Protein AF-G0SGK6-F1 (afdb_monomer)

pLDDT: mean 88.7, std 13.09, range [26.77, 98.25]

Nearest PDB structures (foldseek):
  7ovs-assembly1_A  TM=7.727E-01  e=7.927E-15  Mus musculus
  7nq4-assembly1_B-2  TM=7.807E-01  e=3.014E-14  Homo sapiens
  7ovo-assembly1_A  TM=8.024E-01  e=4.338E-14  Mus musculus
  7b2i-assembly1_A  TM=7.909E-01  e=5.530E-14  Mus musculus
  6fv5-assembly1_B  TM=7.534E-01  e=3.403E-14  Mus musculus

Secondary structure (DSSP, 8-state):
------EEEETTEEEEEEEE-TTTS--EEEEEEETTS--EEESEEEEEPBTTBPTT--HHHHHHH---SEEEEEGGGS----GGGTTPPPHHHHPPP-SS--SHHHHHHT--TTSEEEEESS-SSPPPPSSPPBTTEEEEEETTEEEEEEHHHHHHHHHHH--SEE--------SSSPPPHHHHHHHHHHHHHHHHHHHTT--TTSEEEEEEPSS-HHHHHHHHHHIIIIITTTT-EEEEEES-STTHHHHHHH-GGGTTS-EEE-S---SHHHHHHHHHTT--EEE-HHHHHHHHTT------SSPPP-----------

Mean predicted aligned error: 6.62 Å

Radius of gyration: 21.0 Å; Cα contacts (8 Å, |Δi|>4): 577; chains: 1; bounding box: 48×50×91 Å

Solvent-accessible surface area (backbone atoms only — not comparable to full-atom values): 18094 Å² total; per-residue (Å²): 132,85,77,77,70,64,69,53,74,35,103,45,39,38,44,40,56,78,43,63,43,92,78,86,60,35,32,46,36,30,40,42,38,41,84,80,35,49,72,28,63,26,63,39,59,29,48,53,34,61,74,51,35,48,80,101,48,52,63,67,53,44,72,74,74,51,92,56,47,23,38,37,34,30,49,28,60,54,61,52,58,48,85,94,42,66,82,56,77,39,64,56,82,70,36,69,58,45,95,73,17,78,31,21,55,31,40,64,42,56,44,60,52,48,43,39,39,33,39,30,59,54,51,72,80,44,81,65,59,95,57,76,68,55,97,60,29,44,61,32,67,26,95,76,42,79,44,79,45,37,56,68,59,52,45,53,46,46,53,70,32,52,40,52,30,37,37,62,72,64,62,70,78,63,55,100,65,83,68,53,72,74,54,42,41,52,25,33,56,46,23,39,54,48,45,53,60,40,67,77,58,54,43,89,70,29,34,31,22,49,66,40,68,78,53,62,45,90,64,34,44,70,50,53,47,44,47,55,68,64,32,38,78,71,44,59,50,54,28,36,30,28,46,37,74,85,38,46,67,57,44,41,70,78,42,52,85,56,57,83,44,52,32,36,35,62,37,79,59,90,43,73,67,52,46,53,51,44,35,57,68,37,42,29,35,34,45,54,45,54,64,57,52,35,49,78,70,74,47,80,92,80,81,68,81,74,72,76,80,78,77,78,69,76,76,79,78,83,74,134

InterPro domains:
  IPR002616 tRNA-guanine(15) transglycosylase-like [PF01702] (27-302)
  IPR036511 Queuine tRNA-ribosyltransferase-like [G3DSA:3.20.20.105] (10-319)
  IPR036511 Queuine tRNA-ribosyltransferase-like [SSF51713] (13-306)
  IPR050852 Queuine tRNA-ribosyltransferase [PTHR46064] (24-313)

Sequence (320 aa):
MTIDTQTVETASMRFDILKAALCDGTTRLGRLSFAGRATVETPTYIAVTSRGAIPHLTPDNVSKHMNVGGVYMALEDFIERPQAYSKRTPPLYQTPTTQKHTTRLHAFTATPSSITTILSPRRLPAVPSPLGNTSKAISVFTSTGFQPLTIVEYISAAQTLQPDIVIPPSDLTHNDITPNSKRALRMAERTDEWIVDWFASAPATSSTFAPILPIPYSVQWEYVARLAEDYLPTGQLSGLALYDMDVLPDLLSFQPTLGPLPRLVLSNPQTPHQLLRQISLGADVFALPFVNTLSDAGLALTFAFPRPQQQNSPRASSSP

Structure (mmCIF, N/CA/C/O backbone):
data_AF-G0SGK6-F1
#
_entry.id   AF-G0SGK6-F1
#
loop_
_atom_site.group_PDB
_atom_site.id
_atom_site.type_symbol
_atom_site.label_atom_id
_atom_site.label_alt_id
_atom_site.label_comp_id
_atom_site.label_asym_id
_atom_site.label_entity_id
_atom_site.label_seq_id
_atom_site.pdbx_PDB_ins_code
_atom_site.Cartn_x
_atom_site.Cartn_y
_atom_site.Cartn_z
_atom_site.occupancy
_atom_site.B_iso_or_equiv
_atom_site.auth_seq_id
_atom_site.auth_comp_id
_atom_site.auth_asym_id
_atom_site.auth_atom_id
_atom_site.pdbx_PDB_model_num
ATOM 1 N N . MET A 1 1 ? -10.697 27.204 21.525 1.00 31.41 1 MET A N 1
ATOM 2 C CA . MET A 1 1 ? -10.365 27.264 20.090 1.00 31.41 1 MET A CA 1
ATOM 3 C C . MET A 1 1 ? -10.734 25.924 19.497 1.00 31.41 1 MET A C 1
ATOM 5 O O . MET A 1 1 ? -10.111 24.926 19.826 1.00 31.41 1 MET A O 1
ATOM 9 N N . THR A 1 2 ? -11.849 25.892 18.778 1.00 26.77 2 THR A N 1
ATOM 10 C CA . THR A 1 2 ? -12.334 24.734 18.025 1.00 26.77 2 THR A CA 1
ATOM 11 C C . THR A 1 2 ? -11.302 24.396 16.958 1.00 26.77 2 THR A C 1
ATOM 13 O O . THR A 1 2 ? -10.998 25.235 16.120 1.00 26.77 2 THR A O 1
ATOM 16 N N . ILE A 1 3 ? -10.698 23.214 17.060 1.00 32.09 3 ILE A N 1
ATOM 17 C CA . ILE A 1 3 ? -9.775 22.701 16.049 1.00 32.09 3 ILE A CA 1
ATOM 18 C C . ILE A 1 3 ? -10.636 22.366 14.834 1.00 32.09 3 ILE A C 1
ATOM 20 O O . ILE A 1 3 ? -11.500 21.491 14.928 1.00 32.09 3 ILE A O 1
ATOM 24 N N . ASP A 1 4 ? -10.443 23.099 13.740 1.00 34.53 4 ASP A N 1
ATOM 25 C CA . ASP A 1 4 ? -11.099 22.820 12.467 1.00 34.53 4 ASP A CA 1
ATOM 26 C C . ASP A 1 4 ? -10.854 21.359 12.081 1.00 34.53 4 ASP A C 1
ATOM 28 O O . ASP A 1 4 ? -9.719 20.881 12.015 1.00 34.53 4 ASP A O 1
ATOM 32 N N . THR A 1 5 ? -11.946 20.627 11.875 1.00 44.47 5 THR A N 1
ATOM 33 C CA . THR A 1 5 ? -11.939 19.232 11.440 1.00 44.47 5 THR A CA 1
ATOM 34 C C . THR A 1 5 ? -11.435 19.192 9.997 1.00 44.47 5 THR A C 1
ATOM 36 O O . THR A 1 5 ? -12.202 19.384 9.056 1.00 44.47 5 THR A O 1
ATOM 39 N N . GLN A 1 6 ? -10.124 19.018 9.809 1.00 53.22 6 GLN A N 1
ATOM 40 C CA . GLN A 1 6 ? -9.520 18.950 8.478 1.00 53.22 6 GLN A CA 1
ATOM 41 C C . GLN A 1 6 ? -10.075 17.737 7.727 1.00 53.22 6 GLN A C 1
ATOM 43 O O . GLN A 1 6 ? -9.847 16.590 8.112 1.00 53.22 6 GLN A O 1
ATOM 48 N N . THR A 1 7 ? -10.840 18.020 6.675 1.00 52.31 7 THR A N 1
ATOM 49 C CA . THR A 1 7 ? -11.465 17.028 5.797 1.00 52.31 7 THR A CA 1
ATOM 50 C C . THR A 1 7 ? -10.639 16.958 4.519 1.00 52.31 7 THR A C 1
ATOM 52 O O . THR A 1 7 ? -10.443 17.985 3.871 1.00 52.31 7 THR A O 1
ATOM 55 N N . VAL A 1 8 ? -10.150 15.771 4.156 1.00 57.88 8 VAL A N 1
ATOM 56 C CA . VAL A 1 8 ? -9.557 15.538 2.831 1.00 57.88 8 VAL A CA 1
ATOM 57 C C . VAL A 1 8 ? -10.560 14.743 2.008 1.00 57.88 8 VAL A C 1
ATOM 59 O O . VAL A 1 8 ? -10.931 13.624 2.376 1.00 57.88 8 VAL A O 1
ATOM 62 N N . GLU A 1 9 ? -11.009 15.336 0.906 1.00 54.34 9 GLU A N 1
ATOM 63 C CA . GLU A 1 9 ? -11.993 14.748 0.005 1.00 54.34 9 GLU A CA 1
ATOM 64 C C . GLU A 1 9 ? -11.363 14.537 -1.373 1.00 54.34 9 GLU A C 1
ATOM 66 O O . GLU A 1 9 ? -10.881 15.470 -2.012 1.00 54.34 9 GLU A O 1
ATOM 71 N N . THR A 1 10 ? -11.361 13.284 -1.820 1.00 60.03 10 THR A N 1
ATOM 72 C CA . THR A 1 10 ? -11.108 12.914 -3.216 1.00 60.03 10 THR A CA 1
ATOM 73 C C . THR A 1 10 ? -12.385 12.288 -3.766 1.00 60.03 10 THR A C 1
ATOM 75 O O . THR A 1 10 ? -13.180 11.745 -2.999 1.00 60.03 10 THR A O 1
ATOM 78 N N . ALA A 1 11 ? -12.610 12.336 -5.082 1.00 58.62 11 ALA A N 1
ATOM 79 C CA . ALA A 1 11 ? -13.872 11.884 -5.684 1.00 58.62 11 ALA A CA 1
ATOM 80 C C . ALA A 1 11 ? -14.268 10.427 -5.329 1.00 58.62 11 ALA A C 1
ATOM 82 O O . ALA A 1 11 ? -15.445 10.079 -5.401 1.00 58.62 11 ALA A O 1
ATOM 83 N N . SER A 1 12 ? -13.306 9.583 -4.933 1.00 77.62 12 SER A N 1
ATOM 84 C CA . SER A 1 12 ? -13.497 8.170 -4.574 1.00 77.62 12 SER A CA 1
ATOM 85 C C . SER A 1 12 ? -13.423 7.865 -3.070 1.00 77.62 12 SER A C 1
ATOM 87 O O . SER A 1 12 ? -13.855 6.786 -2.655 1.00 77.62 12 SER A O 1
ATOM 89 N N . MET A 1 13 ? -12.886 8.773 -2.247 1.00 92.00 13 MET A N 1
ATOM 90 C CA . MET A 1 13 ? -12.579 8.507 -0.838 1.00 92.00 13 MET A CA 1
ATOM 91 C C . MET A 1 13 ? -12.604 9.771 0.014 1.00 92.00 13 MET A C 1
ATOM 93 O O . MET A 1 13 ? -12.066 10.816 -0.362 1.00 92.00 13 MET A O 1
ATOM 97 N N . ARG A 1 14 ? -13.137 9.613 1.225 1.00 92.94 14 ARG A N 1
ATOM 98 C CA . ARG A 1 14 ? -13.133 10.620 2.281 1.00 92.94 14 ARG A CA 1
ATOM 99 C C . ARG A 1 14 ? -12.422 10.099 3.526 1.00 92.94 14 ARG A C 1
ATOM 101 O O . ARG A 1 14 ? -12.673 8.969 3.957 1.00 92.94 14 ARG A O 1
ATOM 108 N N . PHE A 1 15 ? -11.572 10.940 4.112 1.00 94.88 15 PHE A N 1
ATOM 109 C CA . PHE A 1 15 ? -10.963 10.692 5.415 1.00 94.88 15 PHE A CA 1
ATOM 110 C C . PHE A 1 15 ? -11.265 11.834 6.381 1.00 94.88 15 PHE A C 1
ATOM 112 O O . PHE A 1 15 ? -10.912 12.985 6.123 1.00 94.88 15 PHE A O 1
ATOM 119 N N . ASP A 1 16 ? -11.910 11.495 7.496 1.00 93.44 16 ASP A N 1
ATOM 120 C CA . ASP A 1 16 ? -12.262 12.436 8.556 1.00 93.44 16 ASP A CA 1
ATOM 121 C C . ASP A 1 16 ? -11.444 12.132 9.812 1.00 93.44 16 ASP A C 1
ATOM 123 O O . ASP A 1 16 ? -11.436 11.001 10.301 1.00 93.44 16 ASP A O 1
ATOM 127 N N . ILE A 1 17 ? -10.795 13.146 10.381 1.00 91.88 17 ILE A N 1
ATOM 128 C CA . ILE A 1 17 ? -10.158 13.040 11.697 1.00 91.88 17 ILE A CA 1
ATOM 129 C C . ILE A 1 17 ? -11.210 13.383 12.749 1.00 91.88 17 ILE A C 1
ATOM 131 O O . ILE A 1 17 ? -11.577 14.542 12.913 1.00 91.88 17 ILE A O 1
ATOM 135 N N . LEU A 1 18 ? -11.692 12.382 13.482 1.00 89.31 18 LEU A N 1
ATOM 136 C CA . LEU A 1 18 ? -12.730 12.559 14.499 1.00 89.31 18 LEU A CA 1
ATOM 137 C C . LEU A 1 18 ? -12.171 13.188 15.777 1.00 89.31 18 LEU A C 1
ATOM 139 O O . LEU A 1 18 ? -12.814 14.026 16.408 1.00 89.31 18 LEU A O 1
ATOM 143 N N . LYS A 1 19 ? -10.975 12.757 16.186 1.00 84.06 19 LYS A N 1
ATOM 144 C CA . LYS A 1 19 ? -10.291 13.272 17.373 1.00 84.06 19 LYS A CA 1
ATOM 145 C C . LYS A 1 19 ? -8.786 13.063 17.247 1.00 84.06 19 LYS A C 1
ATOM 147 O O . LYS A 1 19 ? -8.340 11.956 16.970 1.00 84.06 19 LYS A O 1
ATOM 152 N N . ALA A 1 20 ? -8.007 14.097 17.538 1.00 75.50 20 ALA A N 1
ATOM 153 C CA . ALA A 1 20 ? -6.574 13.980 17.802 1.00 75.50 20 ALA A CA 1
ATOM 154 C C . ALA A 1 20 ? -6.339 14.085 19.321 1.00 75.50 20 ALA A C 1
ATOM 156 O O . ALA A 1 20 ? -7.009 14.879 19.990 1.00 75.50 20 ALA A O 1
ATOM 157 N N . ALA A 1 21 ? -5.470 13.251 19.904 1.00 60.59 21 ALA A N 1
ATOM 158 C CA . ALA A 1 21 ? -5.240 13.295 21.354 1.00 60.59 21 ALA A CA 1
ATOM 159 C C . ALA A 1 21 ? -4.445 14.541 21.789 1.00 60.59 21 ALA A C 1
ATOM 161 O O . ALA A 1 21 ? -3.594 15.039 21.058 1.00 60.59 21 ALA A O 1
ATOM 162 N N . LEU A 1 22 ? -4.723 15.017 23.013 1.00 47.38 22 LEU A N 1
ATOM 163 C CA . LEU A 1 22 ? -4.205 16.272 23.585 1.00 47.38 22 LEU A CA 1
ATOM 164 C C . LEU A 1 22 ? -2.738 16.234 24.052 1.00 47.38 22 LEU A C 1
ATOM 166 O O . LEU A 1 22 ? -2.158 17.297 24.249 1.00 47.38 22 LEU A O 1
ATOM 170 N N . CYS A 1 23 ? -2.147 15.057 24.258 1.00 41.47 23 CYS A N 1
ATOM 171 C CA . CYS A 1 23 ? -0.734 14.933 24.620 1.00 41.47 23 CYS A CA 1
ATOM 172 C C . CYS A 1 23 ? 0.032 14.498 23.368 1.00 41.47 23 CYS A C 1
ATOM 174 O O . CYS A 1 23 ? -0.194 13.405 22.857 1.00 41.47 23 CYS A O 1
ATOM 176 N N . ASP A 1 24 ? 0.858 15.405 22.853 1.00 51.09 24 ASP A N 1
ATOM 177 C CA . ASP A 1 24 ? 1.753 15.278 21.692 1.00 51.09 24 ASP A CA 1
ATOM 178 C C . ASP A 1 24 ? 1.109 15.288 20.291 1.00 51.09 24 ASP A C 1
ATOM 180 O O . ASP A 1 24 ? 1.825 15.382 19.299 1.00 51.09 24 ASP A O 1
ATOM 184 N N . GLY A 1 25 ? -0.226 15.284 20.168 1.00 53.81 25 GLY A N 1
ATOM 185 C CA . GLY A 1 25 ? -0.932 15.595 18.909 1.00 53.81 25 GLY A CA 1
ATOM 186 C C . GLY A 1 25 ? -0.773 14.579 17.766 1.00 53.81 25 GLY A C 1
ATOM 187 O O . GLY A 1 25 ? -1.258 14.821 16.661 1.00 53.81 25 GLY A O 1
ATOM 188 N N . THR A 1 26 ? -0.120 13.442 18.004 1.00 74.12 26 THR A N 1
ATOM 189 C CA . THR A 1 26 ? 0.219 12.454 16.968 1.00 74.12 26 THR A CA 1
ATOM 190 C C . THR A 1 26 ? -0.825 11.350 16.812 1.00 74.12 26 THR A C 1
ATOM 192 O O . THR A 1 26 ? -1.139 10.984 15.683 1.00 74.12 26 THR A O 1
ATOM 195 N N . THR A 1 27 ? -1.407 10.830 17.902 1.00 87.31 27 THR A N 1
ATOM 196 C CA . THR A 1 27 ? -2.465 9.799 17.819 1.00 87.31 27 THR A CA 1
ATOM 197 C C . THR A 1 27 ? -3.764 10.369 17.269 1.00 87.31 27 THR A C 1
ATOM 199 O O . THR A 1 27 ? -4.237 11.427 17.701 1.00 87.31 27 THR A O 1
ATOM 202 N N . ARG A 1 28 ? -4.370 9.641 16.330 1.00 91.25 28 ARG A N 1
ATOM 203 C CA . ARG A 1 28 ? -5.553 10.095 15.605 1.00 91.25 28 ARG A CA 1
ATOM 204 C C . ARG A 1 28 ? -6.603 9.000 15.562 1.00 91.25 28 ARG A C 1
ATOM 206 O O . ARG A 1 28 ? -6.328 7.875 15.163 1.00 91.25 28 ARG A O 1
ATOM 213 N N . LEU A 1 29 ? -7.799 9.364 16.006 1.00 93.62 29 LEU A N 1
ATOM 214 C CA . LEU A 1 29 ? -9.024 8.632 15.742 1.00 93.62 29 LEU A CA 1
ATOM 215 C C . LEU A 1 29 ? -9.624 9.225 14.473 1.00 93.62 29 LEU A C 1
ATOM 217 O O . LEU A 1 29 ? -9.894 10.431 14.425 1.00 93.62 29 LEU A O 1
ATOM 221 N N . GLY A 1 30 ? -9.825 8.394 13.465 1.00 94.12 30 GLY A N 1
ATOM 222 C CA . GLY A 1 30 ? -10.337 8.829 12.179 1.00 94.12 30 GLY A CA 1
ATOM 223 C C . GLY A 1 30 ? -11.340 7.857 11.589 1.00 94.12 30 GLY A C 1
ATOM 224 O O . GLY A 1 30 ? -11.696 6.843 12.186 1.00 94.12 30 GLY A O 1
ATOM 225 N N . ARG A 1 31 ? -11.813 8.204 10.400 1.00 95.38 31 ARG A N 1
ATOM 226 C CA . ARG A 1 31 ? -12.803 7.442 9.656 1.00 95.38 31 ARG A CA 1
ATOM 227 C C . ARG A 1 31 ? -12.494 7.514 8.173 1.00 95.38 31 ARG A C 1
ATOM 229 O O . ARG A 1 31 ? -12.448 8.597 7.600 1.00 95.38 31 ARG A O 1
ATOM 236 N N . LEU A 1 32 ? -12.337 6.352 7.558 1.00 94.94 32 LEU A N 1
ATOM 237 C CA . LEU A 1 32 ? -12.096 6.168 6.137 1.00 94.94 32 LEU A CA 1
ATOM 238 C C . LEU A 1 32 ? -13.374 5.654 5.465 1.00 94.94 32 LEU A C 1
ATOM 240 O O . LEU A 1 32 ? -13.933 4.637 5.878 1.00 94.94 32 LEU A O 1
ATOM 244 N N . SER A 1 33 ? -13.852 6.358 4.442 1.00 94.38 33 SER A N 1
ATOM 245 C CA . SER A 1 33 ? -15.082 6.006 3.722 1.00 94.38 33 SER A CA 1
ATOM 246 C C . SER A 1 33 ? -14.859 6.004 2.213 1.00 94.38 33 SER A C 1
ATOM 248 O O . SER A 1 33 ? -14.276 6.940 1.670 1.00 94.38 33 SER A O 1
ATOM 250 N N . PHE A 1 34 ? -15.387 4.978 1.545 1.00 91.62 34 PHE A N 1
ATOM 251 C CA . PHE A 1 34 ? -15.408 4.847 0.087 1.00 91.62 34 PHE A CA 1
ATOM 252 C C . PHE A 1 34 ? -16.845 4.684 -0.400 1.00 91.62 34 PHE A C 1
ATOM 254 O O . PHE A 1 34 ? -17.695 4.123 0.301 1.00 91.62 34 PHE A O 1
ATOM 261 N N . ALA A 1 35 ? -17.115 5.129 -1.624 1.00 86.56 35 ALA A N 1
ATOM 262 C CA . ALA A 1 35 ? -18.422 4.942 -2.239 1.00 86.56 35 ALA A CA 1
ATOM 263 C C . ALA A 1 35 ? -18.757 3.443 -2.369 1.00 86.56 35 ALA A C 1
ATOM 265 O O . ALA A 1 35 ? -18.039 2.677 -3.007 1.00 86.56 35 ALA A O 1
ATOM 266 N N . GLY A 1 36 ? -19.867 3.013 -1.762 1.00 85.19 36 GLY A N 1
ATOM 267 C CA . GLY A 1 36 ? -20.333 1.625 -1.838 1.00 85.19 36 GLY A CA 1
ATOM 268 C C . GLY A 1 36 ? -19.554 0.615 -0.984 1.00 85.19 36 GLY A C 1
ATOM 269 O O . GLY A 1 36 ? -19.776 -0.586 -1.147 1.00 85.19 36 GLY A O 1
ATOM 270 N N . ARG A 1 37 ? -18.676 1.069 -0.076 1.00 90.69 37 ARG A N 1
ATOM 271 C CA . ARG A 1 37 ? -17.987 0.222 0.918 1.00 90.69 37 ARG A CA 1
ATOM 272 C C . ARG A 1 37 ? -18.486 0.496 2.332 1.00 90.69 37 ARG A C 1
ATOM 274 O O . ARG A 1 37 ? -19.130 1.510 2.594 1.00 90.69 37 ARG A O 1
ATOM 281 N N . ALA A 1 38 ? -18.175 -0.416 3.250 1.00 91.31 38 ALA A N 1
ATOM 282 C CA . ALA A 1 38 ? -18.346 -0.164 4.671 1.00 91.31 38 ALA A CA 1
ATOM 283 C C . ALA A 1 38 ? -17.324 0.879 5.138 1.00 91.31 38 ALA A C 1
ATOM 285 O O . ALA A 1 38 ? -16.154 0.843 4.761 1.00 91.31 38 ALA A O 1
ATOM 286 N N . THR A 1 39 ? -17.779 1.800 5.977 1.00 93.88 39 THR A N 1
ATOM 287 C CA . THR A 1 39 ? -16.910 2.763 6.648 1.00 93.88 39 THR A CA 1
ATOM 288 C C . THR A 1 39 ? -15.935 2.049 7.584 1.00 93.88 39 THR A C 1
ATOM 290 O O . THR A 1 39 ? -1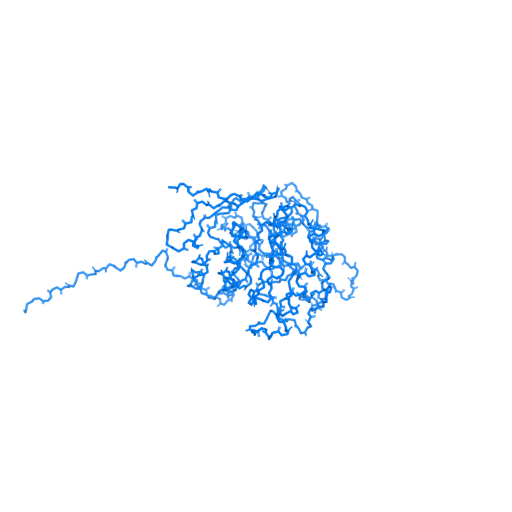6.322 1.144 8.323 1.00 93.88 39 THR A O 1
ATOM 293 N N . VAL A 1 40 ? -14.677 2.490 7.579 1.00 94.12 40 VAL A N 1
ATOM 294 C CA . VAL A 1 40 ? -13.594 1.932 8.391 1.00 94.12 40 VAL A CA 1
ATOM 295 C C . VAL A 1 40 ? -13.130 2.977 9.406 1.00 94.12 40 VAL A C 1
ATOM 297 O O . VAL A 1 40 ? -12.584 4.011 9.035 1.00 94.12 40 VAL A O 1
ATOM 300 N N . GLU A 1 41 ? -13.333 2.719 10.695 1.00 95.19 41 GLU A N 1
ATOM 301 C CA . GLU A 1 41 ? -12.772 3.545 11.776 1.00 95.19 41 GLU A CA 1
ATOM 302 C C . GLU A 1 41 ? -11.256 3.305 11.884 1.00 95.19 41 GLU A C 1
ATOM 304 O O . GLU A 1 41 ? -10.821 2.168 11.731 1.00 95.19 41 GLU A O 1
ATOM 309 N N . THR A 1 42 ? -10.451 4.337 12.149 1.00 94.94 42 THR A N 1
ATOM 310 C CA . THR A 1 42 ? -8.988 4.251 12.323 1.00 94.94 42 THR A CA 1
ATOM 311 C C . THR A 1 42 ? -8.595 4.652 13.751 1.00 94.94 42 THR A C 1
ATOM 313 O O . THR A 1 42 ? -9.207 5.573 14.296 1.00 94.94 42 THR A O 1
ATOM 316 N N . PRO A 1 43 ? -7.597 4.009 14.392 1.00 94.44 43 PRO A N 1
ATOM 317 C CA . PRO A 1 43 ? -6.674 3.021 13.837 1.00 94.44 43 PRO A CA 1
ATOM 318 C C . PRO A 1 43 ? -7.292 1.632 13.599 1.00 94.44 43 PRO A C 1
ATOM 320 O O . PRO A 1 43 ? -8.067 1.150 14.422 1.00 94.44 43 PRO A O 1
ATOM 323 N N . THR A 1 44 ? -6.925 0.965 12.497 1.00 94.31 44 THR A N 1
ATOM 324 C CA . THR A 1 44 ? -7.476 -0.357 12.124 1.00 94.31 44 THR A CA 1
ATOM 325 C C . THR A 1 44 ? -6.479 -1.280 11.436 1.00 94.31 44 THR A C 1
ATOM 327 O O . THR A 1 44 ? -5.416 -0.858 10.990 1.00 94.31 44 THR A O 1
ATOM 330 N N . TYR A 1 45 ? -6.850 -2.550 11.316 1.00 92.62 45 TYR A N 1
ATOM 331 C CA . TYR A 1 45 ? -6.100 -3.580 10.611 1.00 92.62 45 TYR A CA 1
ATOM 332 C C . TYR A 1 45 ? -6.786 -3.956 9.292 1.00 92.62 45 TYR A C 1
ATOM 334 O O . TYR A 1 45 ? -8.009 -4.099 9.221 1.00 92.62 45 TYR A O 1
ATOM 342 N N . ILE A 1 46 ? -5.970 -4.170 8.261 1.00 93.69 46 ILE A N 1
ATOM 343 C CA . ILE A 1 46 ? -6.375 -4.764 6.986 1.00 93.69 46 ILE A CA 1
ATOM 344 C C . ILE A 1 46 ? -5.756 -6.151 6.833 1.00 93.69 46 ILE A C 1
ATOM 346 O O . ILE A 1 46 ? -4.575 -6.368 7.123 1.00 93.69 46 ILE A O 1
ATOM 350 N N . ALA A 1 47 ? -6.549 -7.098 6.340 1.00 94.00 47 ALA A N 1
ATOM 351 C CA . ALA A 1 47 ? -6.091 -8.467 6.187 1.00 94.00 47 ALA A CA 1
ATOM 352 C C . ALA A 1 47 ? -5.197 -8.623 4.961 1.00 94.00 47 ALA A C 1
ATOM 354 O O . ALA A 1 47 ? -5.581 -8.289 3.841 1.00 94.00 47 ALA A O 1
ATOM 355 N N . VAL A 1 48 ? -4.002 -9.170 5.168 1.00 94.69 48 VAL A N 1
ATOM 356 C CA . VAL A 1 48 ? -3.097 -9.519 4.076 1.00 94.69 48 VAL A CA 1
ATOM 357 C C . VAL A 1 48 ? -3.546 -10.840 3.472 1.00 94.69 48 VAL A C 1
ATOM 359 O O . VAL A 1 48 ? -3.654 -11.847 4.175 1.00 94.69 48 VAL A O 1
ATOM 362 N N . THR A 1 49 ? -3.822 -10.821 2.172 1.00 94.25 49 THR A N 1
ATOM 363 C CA . THR A 1 49 ? -4.289 -11.993 1.430 1.00 94.25 49 THR A CA 1
ATOM 364 C C . THR A 1 49 ? -3.144 -12.711 0.724 1.00 94.25 49 THR A C 1
ATOM 366 O O . THR A 1 49 ? -2.082 -12.141 0.476 1.00 94.25 49 THR A O 1
ATOM 369 N N . SER A 1 50 ? -3.386 -13.972 0.376 1.00 90.25 50 SER A N 1
ATOM 370 C CA . SER A 1 50 ? -2.577 -14.754 -0.555 1.00 90.25 50 SER A CA 1
ATOM 371 C C . SER A 1 50 ? -3.464 -15.110 -1.739 1.00 90.25 50 SER A C 1
ATOM 373 O O . SER A 1 50 ? -4.473 -15.801 -1.572 1.00 90.25 50 SER A O 1
ATOM 375 N N . ARG A 1 51 ? -3.144 -14.587 -2.930 1.00 90.25 51 ARG A N 1
ATOM 376 C CA . ARG A 1 51 ? -3.970 -14.753 -4.146 1.00 90.25 51 ARG A CA 1
ATOM 377 C C . ARG A 1 51 ? -5.429 -14.331 -3.954 1.00 90.25 51 ARG A C 1
ATOM 379 O O . ARG A 1 51 ? -6.345 -14.936 -4.507 1.00 90.25 51 ARG A O 1
ATOM 386 N N . GLY A 1 52 ? -5.640 -13.283 -3.158 1.00 90.19 52 GLY A N 1
ATOM 387 C CA . GLY A 1 52 ? -6.953 -12.686 -2.921 1.00 90.19 52 GLY A CA 1
ATOM 388 C C . GLY A 1 52 ? -7.800 -13.359 -1.843 1.00 90.19 52 GLY A C 1
ATOM 389 O O . GLY A 1 52 ? -8.868 -12.845 -1.532 1.00 90.19 52 GLY A O 1
ATOM 390 N N . ALA A 1 53 ? -7.330 -14.453 -1.235 1.00 92.44 53 ALA A N 1
ATOM 391 C CA . ALA A 1 53 ? -7.975 -15.066 -0.077 1.00 92.44 53 ALA A CA 1
ATOM 392 C C . ALA A 1 53 ? -7.231 -14.709 1.217 1.00 92.44 53 ALA A C 1
ATOM 394 O O . ALA A 1 53 ? -5.997 -14.730 1.258 1.00 92.44 53 ALA A O 1
ATOM 395 N N . ILE A 1 54 ? -7.968 -14.407 2.290 1.00 93.06 54 ILE A N 1
ATOM 396 C CA . ILE A 1 54 ? -7.369 -14.332 3.628 1.00 93.06 54 ILE A CA 1
ATOM 397 C C . ILE A 1 54 ? -6.951 -15.762 4.015 1.00 93.06 54 ILE A C 1
ATOM 399 O O . ILE A 1 54 ? -7.783 -16.667 3.894 1.00 93.06 54 ILE A O 1
ATOM 403 N N . PRO A 1 55 ? -5.695 -16.004 4.437 1.00 92.38 55 PRO A N 1
ATOM 404 C CA . PRO A 1 55 ? -5.225 -17.351 4.745 1.00 92.38 55 PRO A CA 1
ATOM 405 C C . PRO A 1 55 ? -6.162 -18.099 5.696 1.00 92.38 55 PRO A C 1
ATOM 407 O O . PRO A 1 55 ? -6.626 -17.545 6.689 1.00 92.38 55 PRO A O 1
ATOM 410 N N . HIS A 1 56 ? -6.444 -19.363 5.365 1.00 91.12 56 HIS A N 1
ATOM 411 C CA . HIS A 1 56 ? -7.288 -20.288 6.141 1.00 91.12 56 HIS A CA 1
ATOM 412 C C . HIS A 1 56 ? -8.764 -19.897 6.293 1.00 91.12 56 HIS A C 1
ATOM 414 O O . HIS A 1 56 ? -9.502 -20.585 6.998 1.00 91.12 56 HIS A O 1
ATOM 420 N N . LEU A 1 57 ? -9.228 -18.837 5.623 1.00 91.88 57 LEU A N 1
ATOM 421 C CA . LEU A 1 57 ? -10.606 -18.365 5.718 1.00 91.88 57 LEU A CA 1
ATOM 422 C C . LEU A 1 57 ? -11.315 -18.417 4.367 1.00 91.88 57 LEU A C 1
ATOM 424 O O . LEU A 1 57 ? -10.861 -17.869 3.365 1.00 91.88 57 LEU A O 1
ATOM 428 N N . THR A 1 58 ? -12.485 -19.046 4.357 1.00 91.00 58 THR A N 1
ATOM 429 C CA . THR A 1 58 ? -13.394 -19.025 3.214 1.00 91.00 58 THR A CA 1
ATOM 430 C C . THR A 1 58 ? -14.146 -17.686 3.147 1.00 91.00 58 THR A C 1
ATOM 432 O O . THR A 1 58 ? -14.403 -17.072 4.189 1.00 91.00 58 THR A O 1
ATOM 435 N N . PRO A 1 59 ? -14.547 -17.210 1.952 1.00 87.12 59 PRO A N 1
ATOM 436 C CA . PRO A 1 59 ? -15.252 -15.931 1.813 1.00 87.12 59 PRO A CA 1
ATOM 437 C C . PRO A 1 59 ? -16.539 -15.824 2.644 1.00 87.12 59 PRO A C 1
ATOM 439 O O . PRO A 1 59 ? -16.882 -14.744 3.126 1.00 87.12 59 PRO A O 1
ATOM 442 N N . ASP A 1 60 ? -17.251 -16.935 2.852 1.00 89.19 60 ASP A N 1
ATOM 443 C CA . ASP A 1 60 ? -18.449 -16.962 3.689 1.00 89.19 60 ASP A CA 1
ATOM 444 C C . ASP A 1 60 ? -18.115 -16.773 5.177 1.00 89.19 60 ASP A C 1
ATOM 446 O O . ASP A 1 60 ? -18.797 -15.993 5.843 1.00 89.19 60 ASP A O 1
ATOM 450 N N . ASN A 1 61 ? -17.031 -17.377 5.676 1.00 91.12 61 ASN A N 1
ATOM 451 C CA . ASN A 1 61 ? -16.538 -17.138 7.034 1.00 91.12 61 ASN A CA 1
ATOM 452 C C . ASN A 1 61 ? -16.091 -15.689 7.225 1.00 91.12 61 ASN A C 1
ATOM 454 O O . ASN A 1 61 ? -16.426 -15.078 8.239 1.00 91.12 61 ASN A O 1
ATOM 458 N N . VAL A 1 62 ? -15.402 -15.115 6.234 1.00 89.31 62 VAL A N 1
ATOM 459 C CA . VAL A 1 62 ? -15.038 -13.692 6.253 1.00 89.31 62 VAL A CA 1
ATOM 460 C C . VAL A 1 62 ? -16.297 -12.829 6.357 1.00 89.31 62 VAL A C 1
ATOM 462 O O . VAL A 1 62 ? -16.368 -11.962 7.219 1.00 89.31 62 VAL A O 1
ATOM 465 N N . SER A 1 63 ? -17.324 -13.109 5.550 1.00 85.94 63 SER A N 1
ATOM 466 C CA . SER A 1 63 ? -18.559 -12.315 5.547 1.00 85.94 63 SER A CA 1
ATOM 467 C C . SER A 1 63 ? -19.391 -12.416 6.832 1.00 85.94 63 SER A C 1
ATOM 469 O O . SER A 1 63 ? -20.073 -11.459 7.187 1.00 85.94 63 SER A O 1
ATOM 471 N N . LYS A 1 64 ? -19.371 -13.569 7.514 1.00 87.25 64 LYS A N 1
ATOM 472 C CA . LYS A 1 64 ? -20.227 -13.841 8.680 1.00 87.25 64 LYS A CA 1
ATOM 473 C C . LYS A 1 64 ? -19.554 -13.544 10.013 1.00 87.25 64 LYS A C 1
ATOM 475 O O . LYS A 1 64 ? -20.240 -13.191 10.969 1.00 87.25 64 LYS A O 1
ATOM 480 N N . HIS A 1 65 ? -18.244 -13.766 10.101 1.00 86.56 65 HIS A N 1
ATOM 481 C CA . HIS A 1 65 ? -17.543 -13.860 11.382 1.00 86.56 65 HIS A CA 1
ATOM 482 C C . HIS A 1 65 ? -16.389 -12.875 11.527 1.00 86.56 65 HIS A C 1
ATOM 484 O O . HIS A 1 65 ? -15.910 -12.683 12.642 1.00 86.56 65 HIS A O 1
ATOM 490 N N . MET A 1 66 ? -15.942 -12.249 10.438 1.00 83.31 66 MET A N 1
ATOM 491 C CA . MET A 1 66 ? -14.805 -11.341 10.482 1.00 83.31 66 MET A CA 1
ATOM 492 C C . MET A 1 66 ? -15.257 -9.895 10.327 1.00 83.31 66 MET A C 1
ATOM 494 O O . MET A 1 66 ? -16.023 -9.553 9.431 1.00 83.31 66 MET A O 1
ATOM 498 N N . ASN A 1 67 ? -14.733 -9.030 11.190 1.00 83.38 67 ASN A N 1
ATOM 499 C CA . ASN A 1 67 ? -14.903 -7.586 11.090 1.00 83.38 67 ASN A CA 1
ATOM 500 C C . ASN A 1 67 ? -13.608 -6.961 10.552 1.00 83.38 67 ASN A C 1
ATOM 502 O O . ASN A 1 67 ? -12.850 -6.351 11.304 1.00 83.38 67 ASN A O 1
ATOM 506 N N . VAL A 1 68 ? -13.307 -7.192 9.269 1.00 87.06 68 VAL A N 1
ATOM 507 C CA . VAL A 1 68 ? -12.129 -6.607 8.606 1.00 87.06 68 VAL A CA 1
ATOM 508 C C . VAL A 1 68 ? -12.574 -5.447 7.721 1.00 87.06 68 VAL A C 1
ATOM 510 O O . VAL A 1 68 ? -13.427 -5.623 6.854 1.00 87.06 68 VAL A O 1
ATOM 513 N N . GLY A 1 69 ? -11.973 -4.269 7.912 1.00 87.75 69 GLY A N 1
ATOM 514 C CA . GLY A 1 69 ? -12.299 -3.072 7.125 1.00 87.75 69 GLY A CA 1
ATOM 515 C C . GLY A 1 69 ? -11.755 -3.093 5.692 1.00 87.75 69 GLY A C 1
ATOM 516 O O . GLY A 1 69 ? -12.255 -2.381 4.819 1.00 87.75 69 GLY A O 1
ATOM 517 N N . GLY A 1 70 ? -10.750 -3.928 5.422 1.00 94.25 70 GLY A N 1
ATOM 518 C CA . GLY A 1 70 ? -10.146 -4.033 4.102 1.00 94.25 70 GLY A CA 1
ATOM 519 C C . GLY A 1 70 ? -9.220 -5.231 3.933 1.00 94.25 70 GLY A C 1
ATOM 520 O O . GLY A 1 70 ? -8.813 -5.873 4.903 1.00 94.25 70 GLY A O 1
ATOM 521 N N . VAL A 1 71 ? -8.873 -5.514 2.683 1.00 95.56 71 VAL A N 1
ATOM 522 C CA . VAL A 1 71 ? -7.958 -6.587 2.287 1.00 95.56 71 VAL A CA 1
ATOM 523 C C . VAL A 1 71 ? -6.838 -6.042 1.410 1.00 95.56 71 VAL A C 1
ATOM 525 O O . VAL A 1 71 ? -7.076 -5.285 0.470 1.00 95.56 71 VAL A O 1
ATOM 528 N N . TYR A 1 72 ? -5.612 -6.452 1.714 1.00 97.31 72 TYR A N 1
ATOM 529 C CA . TYR A 1 72 ? -4.422 -6.161 0.927 1.00 97.31 72 TYR A CA 1
ATOM 530 C C . TYR A 1 72 ? -4.159 -7.300 -0.054 1.00 97.31 72 TYR A C 1
ATOM 532 O O . TYR A 1 72 ? -4.063 -8.467 0.343 1.00 97.31 72 TYR A O 1
ATOM 540 N N . MET A 1 73 ? -4.014 -6.954 -1.328 1.00 97.06 73 MET A N 1
ATOM 541 C CA . MET A 1 73 ? -3.743 -7.872 -2.425 1.00 97.06 73 MET A CA 1
ATOM 542 C C . MET A 1 73 ? -2.513 -7.406 -3.197 1.00 97.06 73 MET A C 1
ATOM 544 O O . MET A 1 73 ? -2.367 -6.224 -3.504 1.00 97.06 73 MET A O 1
ATOM 548 N N . ALA A 1 74 ? -1.654 -8.352 -3.557 1.00 96.38 74 ALA A N 1
ATOM 549 C CA . ALA A 1 74 ? -0.491 -8.089 -4.385 1.00 96.38 74 ALA A CA 1
ATOM 550 C C . ALA A 1 74 ? -0.754 -8.529 -5.823 1.00 96.38 74 ALA A C 1
ATOM 552 O O . ALA A 1 74 ? -1.170 -9.664 -6.053 1.00 96.38 74 ALA A O 1
ATOM 553 N N . LEU A 1 75 ? -0.470 -7.670 -6.803 1.00 97.25 75 LEU A N 1
ATOM 554 C CA . LEU A 1 75 ? -0.673 -8.008 -8.210 1.00 97.25 75 LEU A CA 1
ATOM 555 C C . LEU A 1 75 ? 0.153 -9.233 -8.627 1.00 97.25 75 LEU A C 1
ATOM 557 O O . LEU A 1 75 ? -0.328 -10.040 -9.420 1.00 97.25 75 LEU A O 1
ATOM 561 N N . GLU A 1 76 ? 1.358 -9.403 -8.068 1.00 95.88 76 GLU A N 1
ATOM 562 C CA . GLU A 1 76 ? 2.244 -10.541 -8.357 1.00 95.88 76 GLU A CA 1
ATOM 563 C C . GLU A 1 76 ? 1.603 -11.922 -8.136 1.00 95.88 76 GLU A C 1
ATOM 565 O O . GLU A 1 76 ? 2.025 -12.901 -8.750 1.00 95.88 76 GLU A O 1
ATOM 570 N N . ASP A 1 77 ? 0.544 -12.005 -7.331 1.00 95.06 77 ASP A N 1
ATOM 571 C CA . ASP A 1 77 ? -0.197 -13.245 -7.100 1.00 95.06 77 ASP A CA 1
ATOM 572 C C . ASP A 1 77 ? -1.091 -13.689 -8.259 1.00 95.06 77 ASP A C 1
ATOM 574 O O . ASP A 1 77 ? -1.582 -14.819 -8.238 1.00 95.06 77 ASP A O 1
ATOM 578 N N . PHE A 1 78 ? -1.319 -12.813 -9.238 1.00 95.06 78 PHE A N 1
ATOM 579 C CA . PHE A 1 78 ? -2.333 -13.006 -10.272 1.00 95.06 78 PHE A CA 1
ATOM 580 C C . PHE A 1 78 ? -1.809 -12.880 -11.699 1.00 95.06 78 PHE A C 1
ATOM 582 O O . PHE A 1 78 ? -2.606 -12.933 -12.629 1.00 95.06 78 PHE A O 1
ATOM 589 N N . ILE A 1 79 ? -0.516 -12.609 -11.889 1.00 93.75 79 ILE A N 1
ATOM 590 C CA . ILE A 1 79 ? 0.063 -12.268 -13.200 1.00 93.75 79 ILE A CA 1
ATOM 591 C C . ILE A 1 79 ? 1.108 -13.277 -13.669 1.00 93.75 79 ILE A C 1
ATOM 593 O O . ILE A 1 79 ? 2.022 -12.929 -14.421 1.00 93.75 79 ILE A O 1
ATOM 597 N N . GLU A 1 80 ? 1.012 -14.524 -13.215 1.00 88.75 80 GLU A N 1
ATOM 598 C CA . GLU A 1 80 ? 1.909 -15.590 -13.641 1.00 88.75 80 GLU A CA 1
ATOM 599 C C . GLU A 1 80 ? 1.928 -15.744 -15.171 1.00 88.75 80 GLU A C 1
ATOM 601 O O . GLU A 1 80 ? 0.895 -15.703 -15.845 1.00 88.75 80 GLU A O 1
ATOM 606 N N . ARG A 1 81 ? 3.128 -15.937 -15.728 1.00 85.00 81 ARG A N 1
ATOM 607 C CA . ARG A 1 81 ? 3.350 -16.146 -17.167 1.00 85.00 81 ARG A CA 1
ATOM 608 C C . ARG A 1 81 ? 4.006 -17.511 -17.371 1.00 85.00 81 ARG A C 1
ATOM 610 O O . ARG A 1 81 ? 5.233 -17.601 -17.429 1.00 85.00 81 ARG A O 1
ATOM 617 N N . PRO A 1 82 ? 3.220 -18.600 -17.463 1.00 80.31 82 PRO A N 1
ATOM 618 C CA . PRO A 1 82 ? 3.770 -19.931 -17.689 1.00 80.31 82 PRO A CA 1
ATOM 619 C C . PRO A 1 82 ? 4.573 -19.974 -18.989 1.00 80.31 82 PRO A C 1
ATOM 621 O O . PRO A 1 82 ? 4.109 -19.473 -20.011 1.00 80.31 82 PRO A O 1
ATOM 624 N N . GLN A 1 83 ? 5.735 -20.636 -18.987 1.00 77.81 83 GLN A N 1
ATOM 625 C CA . GLN A 1 83 ? 6.576 -20.772 -20.188 1.00 77.81 83 GLN A CA 1
ATOM 626 C C . GLN A 1 83 ? 5.813 -21.392 -21.369 1.00 77.81 83 GLN A C 1
ATOM 628 O O . GLN A 1 83 ? 5.974 -20.958 -22.505 1.00 77.81 83 GLN A O 1
ATOM 633 N N . ALA A 1 84 ? 4.926 -22.353 -21.087 1.00 79.12 84 ALA A N 1
ATOM 634 C CA . ALA A 1 84 ? 4.076 -22.991 -22.090 1.00 79.12 84 ALA A CA 1
ATOM 635 C C . ALA A 1 84 ? 3.049 -22.032 -22.729 1.00 79.12 84 ALA A C 1
ATOM 637 O O . ALA A 1 84 ? 2.613 -22.267 -23.851 1.00 79.12 84 ALA A O 1
ATOM 638 N N . TYR A 1 85 ? 2.668 -20.950 -22.037 1.00 77.88 85 TYR A N 1
ATOM 639 C CA . TYR A 1 85 ? 1.627 -20.013 -22.468 1.00 77.88 85 TYR A CA 1
ATOM 640 C C . TYR A 1 85 ? 1.996 -18.566 -22.119 1.00 77.88 85 TYR A C 1
ATOM 642 O O . TYR A 1 85 ? 1.247 -17.861 -21.444 1.00 77.88 85 TYR A O 1
ATOM 650 N N . SER A 1 86 ? 3.147 -18.101 -22.609 1.00 75.31 86 SER A N 1
ATOM 651 C CA . SER A 1 86 ? 3.686 -16.765 -22.301 1.00 75.31 86 SER A CA 1
ATOM 652 C C . SER A 1 86 ? 2.793 -15.599 -22.749 1.00 75.31 86 SER A C 1
ATOM 654 O O . SER A 1 86 ? 2.910 -14.498 -22.220 1.00 75.31 86 SER A O 1
ATOM 656 N N . LYS A 1 87 ? 1.883 -15.840 -23.703 1.00 81.50 87 LYS A N 1
ATOM 657 C CA . LYS A 1 87 ? 0.900 -14.863 -24.205 1.00 81.50 87 LYS A CA 1
ATOM 658 C C . LYS A 1 87 ? -0.467 -14.951 -23.520 1.00 81.50 87 LYS A C 1
ATOM 660 O O . LYS A 1 87 ? -1.387 -14.240 -23.917 1.00 81.50 87 LYS A O 1
ATOM 665 N 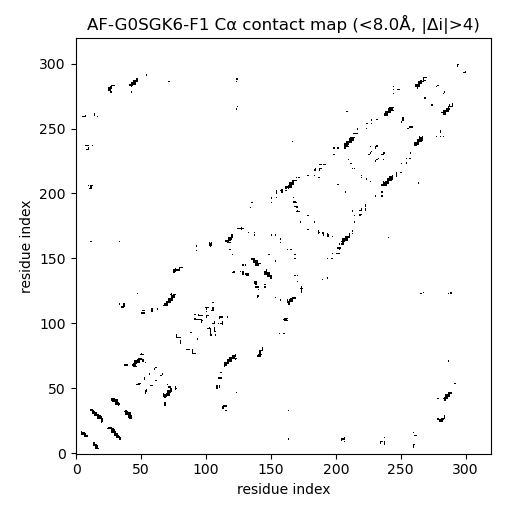N . ARG A 1 88 ? -0.643 -15.846 -22.544 1.00 85.19 88 ARG A N 1
ATOM 666 C CA . ARG A 1 88 ? -1.919 -15.987 -21.840 1.00 85.19 88 ARG A CA 1
ATOM 667 C C . ARG A 1 88 ? -2.200 -14.715 -21.048 1.00 85.19 88 ARG A C 1
ATOM 669 O O . ARG A 1 88 ? -1.397 -14.310 -20.216 1.00 85.19 88 ARG A O 1
ATOM 676 N N . THR A 1 89 ? -3.371 -14.129 -21.266 1.00 89.50 89 THR A N 1
ATOM 677 C CA . THR A 1 89 ? -3.892 -13.081 -20.390 1.00 89.50 89 THR A CA 1
ATOM 678 C C . THR A 1 89 ? -4.293 -13.706 -19.054 1.00 89.50 89 THR A C 1
ATOM 680 O O . THR A 1 89 ? -5.052 -14.683 -19.054 1.00 89.50 89 THR A O 1
ATOM 683 N N . PRO A 1 90 ? -3.814 -13.177 -17.917 1.00 91.75 90 PRO A N 1
ATOM 684 C CA . PRO A 1 90 ? -4.221 -13.698 -16.626 1.00 91.75 90 PRO A CA 1
ATOM 685 C C . PRO A 1 90 ? -5.745 -13.642 -16.406 1.00 91.75 90 PRO A C 1
ATOM 687 O O . PRO A 1 90 ? -6.368 -12.634 -16.759 1.00 91.75 90 PRO A O 1
ATOM 690 N N . PRO A 1 91 ? -6.361 -14.687 -15.812 1.00 92.00 91 PRO A N 1
ATOM 691 C CA . PRO A 1 91 ? -7.817 -14.767 -15.638 1.00 92.00 91 PRO A CA 1
ATOM 692 C C . PRO A 1 91 ? -8.428 -13.584 -14.881 1.00 92.00 91 PRO A C 1
ATOM 694 O O . PRO A 1 91 ? -9.557 -13.181 -15.168 1.00 92.00 91 PRO A O 1
ATOM 697 N N . LEU A 1 92 ? -7.667 -12.992 -13.958 1.00 94.69 92 LEU A N 1
ATOM 698 C CA . LEU A 1 92 ? -8.078 -11.825 -13.185 1.00 94.69 92 LEU A CA 1
ATOM 699 C C . LEU A 1 92 ? -8.575 -10.678 -14.090 1.00 94.69 92 LEU A C 1
ATOM 701 O O . LEU A 1 92 ? -9.607 -10.072 -13.808 1.00 94.69 92 LEU A O 1
ATOM 705 N N . TYR A 1 93 ? -7.903 -10.415 -15.216 1.00 94.56 93 TYR A N 1
ATOM 706 C CA . TYR A 1 93 ? -8.283 -9.327 -16.129 1.00 94.56 93 TYR A CA 1
ATOM 707 C C . TYR A 1 93 ? -9.530 -9.632 -16.967 1.00 94.56 93 TYR A C 1
ATOM 709 O O . TYR A 1 93 ? -10.197 -8.716 -17.448 1.00 94.56 93 TYR A O 1
ATOM 717 N N . GLN A 1 94 ? -9.856 -10.912 -17.144 1.00 93.50 94 GLN A N 1
ATOM 718 C CA . GLN A 1 94 ? -10.977 -11.371 -17.970 1.00 93.50 94 GLN A CA 1
ATOM 719 C C . GLN A 1 94 ? -12.229 -11.695 -17.153 1.00 93.50 94 GLN A C 1
ATOM 721 O O . GLN A 1 94 ? -13.266 -12.035 -17.718 1.00 93.50 94 GLN A O 1
ATOM 726 N N . THR A 1 95 ? -12.146 -11.602 -15.827 1.00 94.19 95 THR A N 1
ATOM 727 C CA . THR A 1 95 ? -13.249 -11.982 -14.946 1.00 94.19 95 THR A CA 1
ATOM 728 C C . THR A 1 95 ? -14.438 -11.037 -15.139 1.00 94.19 95 THR A C 1
ATOM 730 O O . THR A 1 95 ? -14.253 -9.817 -15.077 1.00 94.19 95 THR A O 1
ATOM 733 N N . PRO A 1 96 ? -15.656 -11.558 -15.376 1.00 93.25 96 PRO A N 1
ATOM 734 C CA . PRO A 1 96 ? -16.837 -10.722 -15.532 1.00 93.25 96 PRO A CA 1
ATOM 735 C C . PRO A 1 96 ? -17.226 -10.079 -14.199 1.00 93.25 96 PRO A C 1
ATOM 737 O O . PRO A 1 96 ? -17.169 -10.709 -13.142 1.00 93.25 96 PRO A O 1
ATOM 740 N N . THR A 1 97 ? -17.658 -8.823 -14.252 1.00 91.00 97 THR A N 1
ATOM 741 C CA . THR A 1 97 ? -18.266 -8.146 -13.104 1.00 91.00 97 THR A CA 1
ATOM 742 C C . THR A 1 97 ? -19.727 -8.565 -12.960 1.00 91.00 97 THR A C 1
ATOM 744 O O . THR A 1 97 ? -20.371 -9.023 -13.906 1.00 91.00 97 THR A O 1
ATOM 747 N N . THR A 1 98 ? -20.267 -8.439 -11.752 1.00 88.00 98 THR A N 1
ATOM 748 C CA . THR A 1 98 ? -21.671 -8.747 -11.445 1.00 88.00 98 THR A CA 1
ATOM 749 C C . THR A 1 98 ? -22.285 -7.605 -10.641 1.00 88.00 98 THR A C 1
ATOM 751 O O . THR A 1 98 ? -21.569 -6.755 -10.120 1.00 88.00 98 THR A O 1
ATOM 754 N N . GLN A 1 99 ? -23.610 -7.592 -10.473 1.00 83.31 99 GLN A N 1
ATOM 755 C CA . GLN A 1 99 ? -24.262 -6.606 -9.596 1.00 83.31 99 GLN A CA 1
ATOM 756 C C . GLN A 1 99 ? -23.746 -6.681 -8.149 1.00 83.31 99 GLN A C 1
ATOM 758 O O . GLN A 1 99 ? -23.636 -5.660 -7.479 1.00 83.31 99 GLN A O 1
ATOM 763 N N . LYS A 1 100 ? -23.392 -7.886 -7.677 1.00 82.50 100 LYS A N 1
ATOM 764 C CA . LYS A 1 100 ? -22.831 -8.103 -6.337 1.00 82.50 100 LYS A CA 1
ATOM 765 C C . LYS A 1 100 ? -21.351 -7.718 -6.251 1.00 82.50 100 LYS A C 1
ATOM 767 O O . LYS A 1 100 ? -20.911 -7.256 -5.207 1.00 82.50 100 LYS A O 1
ATOM 772 N N . HIS A 1 101 ? -20.592 -7.905 -7.329 1.00 85.12 101 HIS A N 1
ATOM 773 C CA . HIS A 1 101 ? -19.163 -7.605 -7.401 1.00 85.12 101 HIS A CA 1
ATOM 774 C C . HIS A 1 101 ? -18.892 -6.665 -8.574 1.00 85.12 101 HIS A C 1
ATOM 776 O O . HIS A 1 101 ? -18.681 -7.102 -9.709 1.00 85.12 101 HIS A O 1
ATOM 782 N N . THR A 1 102 ? -18.922 -5.366 -8.282 1.00 83.62 102 THR A N 1
ATOM 783 C CA . THR A 1 102 ? -18.847 -4.303 -9.290 1.00 83.62 102 THR A CA 1
ATOM 784 C C . THR A 1 102 ? -17.468 -4.171 -9.933 1.00 83.62 102 THR A C 1
ATOM 786 O O . THR A 1 102 ? -17.380 -3.690 -11.058 1.00 83.62 102 THR A O 1
ATOM 789 N N . THR A 1 103 ? -16.406 -4.639 -9.269 1.00 90.31 103 THR A N 1
ATOM 790 C CA . THR A 1 103 ? -15.039 -4.650 -9.811 1.00 90.31 103 THR A CA 1
ATOM 791 C C . THR A 1 103 ? -14.563 -6.075 -10.084 1.00 90.31 103 THR A C 1
ATOM 793 O O . THR A 1 103 ? -15.004 -7.039 -9.447 1.00 90.31 103 THR A O 1
ATOM 796 N N .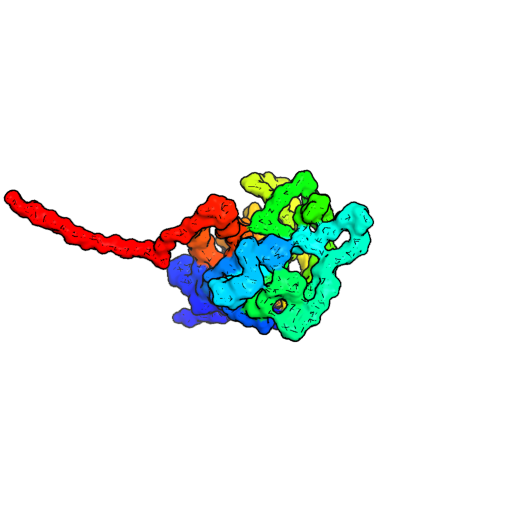 ARG A 1 104 ? -13.631 -6.216 -11.036 1.00 94.19 104 ARG A N 1
ATOM 797 C CA . ARG A 1 104 ? -13.050 -7.519 -11.402 1.00 94.19 104 ARG A CA 1
ATOM 798 C C . ARG A 1 104 ? -12.311 -8.155 -10.235 1.00 94.19 104 ARG A C 1
ATOM 800 O O . ARG A 1 104 ? -12.398 -9.363 -10.051 1.00 94.19 104 ARG A O 1
ATOM 807 N N . LEU A 1 105 ? -11.628 -7.337 -9.434 1.00 93.06 105 LEU A N 1
ATOM 808 C CA . LEU A 1 105 ? -10.884 -7.809 -8.274 1.00 93.06 105 LEU A CA 1
ATOM 809 C C . LEU A 1 105 ? -11.821 -8.441 -7.238 1.00 93.06 105 LEU A C 1
ATOM 811 O O . LEU A 1 105 ? -11.572 -9.560 -6.792 1.00 93.06 105 LEU A O 1
ATOM 815 N N . HIS A 1 106 ? -12.946 -7.787 -6.934 1.00 93.69 106 HIS A N 1
ATOM 816 C CA . HIS A 1 106 ? -13.988 -8.350 -6.073 1.00 93.69 106 HIS A CA 1
ATOM 817 C C . HIS A 1 106 ? -14.583 -9.640 -6.643 1.00 93.69 106 HIS A C 1
ATOM 819 O O . HIS A 1 106 ? -14.762 -10.607 -5.905 1.00 93.69 106 HIS A O 1
ATOM 825 N N . ALA A 1 107 ? -14.884 -9.661 -7.944 1.00 94.31 107 ALA A N 1
ATOM 826 C CA . ALA A 1 107 ? -15.504 -10.813 -8.591 1.00 94.31 107 ALA A CA 1
ATOM 827 C C . ALA A 1 107 ? -14.569 -12.031 -8.609 1.00 94.31 107 ALA A C 1
ATOM 829 O O . ALA A 1 107 ? -14.991 -13.133 -8.268 1.00 94.31 107 ALA A O 1
ATOM 830 N N . PHE A 1 108 ? -13.295 -11.830 -8.953 1.00 95.00 108 PHE A N 1
ATOM 831 C CA . PHE A 1 108 ? -12.311 -12.907 -9.069 1.00 95.00 108 PHE A CA 1
ATOM 832 C C . PHE A 1 108 ? -11.966 -13.534 -7.720 1.00 95.00 108 PHE A C 1
ATOM 834 O O . PHE A 1 108 ? -11.842 -14.749 -7.607 1.00 95.00 108 PHE A O 1
ATOM 841 N N . THR A 1 109 ? -11.832 -12.703 -6.688 1.00 93.69 109 THR A N 1
ATOM 842 C CA . THR A 1 109 ? -11.439 -13.144 -5.339 1.00 93.69 109 THR A CA 1
ATOM 843 C C . THR A 1 109 ? -12.628 -13.537 -4.465 1.00 93.69 109 THR A C 1
ATOM 845 O O . THR A 1 109 ? -12.443 -13.954 -3.325 1.00 93.69 109 THR A O 1
ATOM 848 N N . ALA A 1 110 ? -13.855 -13.380 -4.977 1.00 92.31 110 ALA A N 1
ATOM 849 C CA . ALA A 1 110 ? -15.094 -13.497 -4.212 1.00 92.31 110 ALA A CA 1
ATOM 850 C C . ALA A 1 110 ? -15.117 -12.620 -2.939 1.00 92.31 110 ALA A C 1
ATOM 852 O O . ALA A 1 110 ? -15.839 -12.916 -1.985 1.00 92.31 110 ALA A O 1
ATOM 853 N N . THR A 1 111 ? -14.352 -11.521 -2.923 1.00 91.38 111 THR A N 1
ATOM 854 C CA . THR A 1 111 ? -14.300 -10.591 -1.789 1.00 91.38 111 THR A CA 1
ATOM 855 C C . THR A 1 111 ? -15.638 -9.854 -1.663 1.00 91.38 111 THR A C 1
ATOM 857 O O . THR A 1 111 ? -16.083 -9.250 -2.650 1.00 91.38 111 THR A O 1
ATOM 860 N N . PRO A 1 112 ? -16.288 -9.854 -0.481 1.00 90.56 112 PRO A N 1
ATOM 861 C CA . PRO A 1 112 ? -17.520 -9.104 -0.243 1.00 90.56 112 PRO A CA 1
ATOM 862 C C . PRO A 1 112 ? -17.408 -7.637 -0.675 1.00 90.56 112 PRO A C 1
ATOM 864 O O . PRO A 1 112 ? -16.407 -6.982 -0.401 1.00 90.56 112 PRO A O 1
ATOM 867 N N . SER A 1 113 ? -18.445 -7.104 -1.324 1.00 89.56 113 SER A N 1
ATOM 868 C CA . SER A 1 113 ? -18.456 -5.728 -1.847 1.00 89.56 113 SER A CA 1
ATOM 869 C C . SER A 1 113 ? -18.390 -4.644 -0.775 1.00 89.56 113 SER A C 1
ATOM 871 O O . SER A 1 113 ? -18.117 -3.497 -1.106 1.00 89.56 113 SER A O 1
ATOM 873 N N . SER A 1 114 ? -18.651 -4.985 0.487 1.00 89.88 114 SER A N 1
ATOM 874 C CA . SER A 1 114 ? -18.529 -4.080 1.628 1.00 89.88 114 SER A CA 1
ATOM 875 C C . SER A 1 114 ? -17.081 -3.867 2.075 1.00 89.88 114 SER A C 1
ATOM 877 O O . SER A 1 114 ? -16.813 -2.886 2.759 1.00 89.88 114 SER A O 1
ATOM 879 N N . ILE A 1 115 ? -16.161 -4.771 1.728 1.00 92.88 115 ILE A N 1
ATOM 880 C CA . ILE A 1 115 ? -14.766 -4.734 2.180 1.00 92.88 115 ILE A CA 1
ATOM 881 C C . ILE A 1 115 ? -13.943 -3.876 1.221 1.00 92.88 115 ILE A C 1
ATOM 883 O O . ILE A 1 115 ? -14.030 -4.047 0.011 1.00 92.88 115 ILE A O 1
ATOM 887 N N . THR A 1 116 ? -13.106 -2.992 1.758 1.00 94.94 116 THR A N 1
ATOM 888 C CA . THR A 1 116 ? -12.196 -2.169 0.950 1.00 94.94 116 THR A CA 1
ATOM 889 C C . THR A 1 116 ? -11.070 -3.020 0.356 1.00 94.94 116 THR A C 1
ATOM 891 O O . THR A 1 116 ? -10.437 -3.804 1.063 1.00 94.94 116 THR A O 1
ATOM 894 N N . THR A 1 117 ? -10.768 -2.850 -0.926 1.00 96.00 117 THR A N 1
ATOM 895 C CA . THR A 1 117 ? -9.660 -3.529 -1.613 1.00 96.00 117 THR A CA 1
ATOM 896 C C . THR A 1 117 ? -8.453 -2.614 -1.778 1.00 96.00 117 THR A C 1
ATOM 898 O O . THR A 1 117 ? -8.567 -1.490 -2.264 1.00 96.00 117 THR A O 1
ATOM 901 N N . ILE A 1 118 ? -7.278 -3.108 -1.390 1.00 97.56 118 ILE A N 1
ATOM 902 C CA . ILE A 1 118 ? -5.998 -2.414 -1.536 1.00 97.56 118 ILE A CA 1
ATOM 903 C C . ILE A 1 118 ? -5.120 -3.241 -2.466 1.00 97.56 118 ILE A C 1
ATOM 905 O O . ILE A 1 118 ? -4.846 -4.405 -2.176 1.00 97.56 118 ILE A O 1
ATOM 909 N N . LEU A 1 119 ? -4.674 -2.641 -3.568 1.00 97.88 119 LEU A N 1
ATOM 910 C CA . LEU A 1 119 ? -3.767 -3.274 -4.520 1.00 97.88 119 LEU A CA 1
ATOM 911 C C . LEU A 1 119 ? -2.369 -2.671 -4.414 1.00 97.88 119 LEU A C 1
ATOM 913 O O . LEU A 1 119 ? -2.189 -1.455 -4.486 1.00 97.88 119 LEU A O 1
ATOM 917 N N . SER A 1 120 ? -1.377 -3.539 -4.303 1.00 97.06 120 SER A N 1
ATOM 918 C CA . SER A 1 120 ? 0.038 -3.206 -4.424 1.00 97.06 120 SER A CA 1
ATOM 919 C C . SER A 1 120 ? 0.675 -4.053 -5.531 1.00 97.06 120 SER A C 1
ATOM 921 O O . SER A 1 120 ? 0.104 -5.065 -5.953 1.00 97.06 120 SER A O 1
ATOM 923 N N . PRO A 1 121 ? 1.887 -3.720 -5.999 1.00 96.44 121 PRO A N 1
ATOM 924 C CA . PRO A 1 121 ? 2.579 -4.598 -6.932 1.00 96.44 121 PRO A CA 1
ATOM 925 C C . PRO A 1 121 ? 3.069 -5.910 -6.298 1.00 96.44 121 PRO A C 1
ATOM 927 O O . PRO A 1 121 ? 3.109 -6.936 -6.979 1.00 96.44 121 PRO A O 1
ATOM 930 N N . ARG A 1 122 ? 3.465 -5.885 -5.018 1.00 95.50 122 ARG A N 1
ATOM 931 C CA . ARG A 1 122 ? 4.204 -6.963 -4.338 1.00 95.50 122 ARG A CA 1
ATOM 932 C C . ARG A 1 122 ? 3.549 -7.392 -3.031 1.00 95.50 122 ARG A C 1
ATOM 934 O O . ARG A 1 122 ? 2.862 -6.601 -2.396 1.00 95.50 122 ARG A O 1
ATOM 941 N N . ARG A 1 123 ? 3.781 -8.641 -2.616 1.00 93.69 123 ARG A N 1
ATOM 942 C CA . ARG A 1 123 ? 3.297 -9.179 -1.335 1.00 93.69 123 ARG A CA 1
ATOM 943 C C . ARG A 1 123 ? 3.820 -8.386 -0.145 1.00 93.69 123 ARG A C 1
ATOM 945 O O . ARG A 1 123 ? 4.835 -7.698 -0.231 1.00 93.69 123 ARG A O 1
ATOM 952 N N . LEU A 1 124 ? 3.156 -8.576 0.991 1.00 92.44 124 LEU A N 1
ATOM 953 C CA . LEU A 1 124 ? 3.609 -8.067 2.272 1.00 92.44 124 LEU A CA 1
ATOM 954 C C . LEU A 1 124 ? 3.724 -9.208 3.305 1.00 92.44 124 LEU A C 1
ATOM 956 O O . LEU A 1 124 ? 2.702 -9.784 3.664 1.00 92.44 124 LEU A O 1
ATOM 960 N N . PRO A 1 125 ? 4.929 -9.534 3.810 1.00 91.12 125 PRO A N 1
ATOM 961 C CA . PRO A 1 125 ? 6.228 -9.106 3.294 1.00 91.12 125 PRO A CA 1
ATOM 962 C C . PRO A 1 125 ? 6.480 -9.675 1.890 1.00 91.12 125 PRO A C 1
ATOM 964 O O . PRO A 1 125 ? 5.982 -10.743 1.528 1.00 91.12 125 PRO A O 1
ATOM 967 N N . ALA A 1 126 ? 7.267 -8.962 1.090 1.00 91.69 126 ALA A N 1
ATOM 968 C CA . ALA A 1 126 ? 7.619 -9.426 -0.243 1.00 91.69 126 ALA A CA 1
ATOM 969 C C . ALA A 1 126 ? 8.791 -10.410 -0.180 1.00 91.69 126 ALA A C 1
ATOM 971 O O . ALA A 1 126 ? 9.710 -10.242 0.618 1.00 91.69 126 ALA A O 1
ATOM 972 N N . VAL A 1 127 ? 8.805 -11.404 -1.070 1.00 91.69 127 VAL A N 1
ATOM 973 C CA . VAL A 1 127 ? 9.954 -12.314 -1.191 1.00 91.69 127 VAL A CA 1
ATOM 974 C C . VAL A 1 127 ? 11.155 -11.534 -1.753 1.00 91.69 127 VAL A C 1
ATOM 976 O O . VAL A 1 127 ? 10.997 -10.917 -2.819 1.00 91.69 127 VAL A O 1
ATOM 979 N N . PRO A 1 128 ? 12.332 -11.553 -1.094 1.00 90.56 128 PRO A N 1
ATOM 980 C CA . PRO A 1 128 ? 13.541 -10.904 -1.591 1.00 90.56 128 PRO A CA 1
ATOM 981 C C . PRO A 1 128 ? 13.895 -11.388 -2.995 1.00 90.56 128 PRO A C 1
ATOM 983 O O . PRO A 1 128 ? 13.981 -12.590 -3.246 1.00 90.56 128 PRO A O 1
ATOM 986 N N . SER A 1 129 ? 14.092 -10.451 -3.919 1.00 88.56 129 SER A N 1
ATOM 987 C CA . SER A 1 129 ? 14.435 -10.781 -5.300 1.00 88.56 129 SER A CA 1
ATOM 988 C C . SER A 1 129 ? 15.954 -10.823 -5.486 1.00 88.56 129 SER A C 1
ATOM 990 O O . SER A 1 129 ? 16.625 -9.855 -5.124 1.00 88.56 129 SER A O 1
ATOM 992 N N . PRO A 1 130 ? 16.515 -11.877 -6.113 1.00 86.25 130 PRO A N 1
ATOM 993 C CA . PRO A 1 130 ? 17.924 -11.892 -6.506 1.00 86.25 130 PRO A CA 1
ATOM 994 C C . PRO A 1 130 ? 18.206 -10.896 -7.643 1.00 86.25 130 PRO A C 1
ATOM 996 O O . PRO A 1 130 ? 19.338 -10.454 -7.824 1.00 86.25 130 PRO A O 1
ATOM 999 N N . LEU A 1 131 ? 17.172 -10.535 -8.410 1.00 85.19 131 LEU A N 1
ATOM 1000 C CA . LEU A 1 131 ? 17.222 -9.533 -9.468 1.00 85.19 131 LEU A CA 1
ATOM 1001 C C . LEU A 1 131 ? 16.848 -8.161 -8.901 1.00 85.19 131 LEU A C 1
ATOM 1003 O O . LEU A 1 131 ? 15.815 -8.018 -8.244 1.00 85.19 131 LEU A O 1
ATOM 1007 N N . GLY A 1 132 ? 17.669 -7.150 -9.172 1.00 85.25 132 GLY A N 1
ATOM 1008 C CA . GLY A 1 132 ? 17.377 -5.773 -8.781 1.00 85.25 132 GLY A CA 1
ATOM 1009 C C . GLY A 1 132 ? 16.315 -5.123 -9.671 1.00 85.25 132 GLY A C 1
ATOM 1010 O O . GLY A 1 132 ? 16.140 -5.495 -10.831 1.00 85.25 132 GLY A O 1
ATOM 1011 N N . ASN A 1 133 ? 15.647 -4.098 -9.141 1.00 93.62 133 ASN A N 1
ATOM 1012 C CA . ASN A 1 133 ? 14.733 -3.275 -9.929 1.00 93.62 133 ASN A CA 1
ATOM 1013 C C . ASN A 1 133 ? 15.501 -2.468 -10.993 1.00 93.62 133 ASN A C 1
ATOM 1015 O O . ASN A 1 133 ? 16.648 -2.045 -10.783 1.00 93.62 133 ASN A O 1
ATOM 1019 N N . THR A 1 134 ? 14.851 -2.237 -12.128 1.00 93.62 134 THR A N 1
ATOM 1020 C CA . THR A 1 134 ? 15.358 -1.445 -13.266 1.00 93.62 134 THR A CA 1
ATOM 1021 C C . THR A 1 134 ? 14.627 -0.110 -13.334 1.00 93.62 134 THR A C 1
ATOM 1023 O O . THR A 1 134 ? 13.625 0.039 -12.661 1.00 93.62 134 THR A O 1
ATOM 1026 N N . SER A 1 135 ? 15.047 0.850 -14.161 1.00 93.50 135 SER A N 1
ATOM 1027 C CA . SER A 1 135 ? 14.334 2.138 -14.274 1.00 93.50 135 SER A CA 1
ATOM 1028 C C . SER A 1 135 ? 12.896 2.033 -14.795 1.00 93.50 135 SER A C 1
ATOM 1030 O O . SER A 1 135 ? 12.147 2.983 -14.647 1.00 93.50 135 SER A O 1
ATOM 1032 N N . LYS A 1 136 ? 12.478 0.905 -15.387 1.00 95.19 136 LYS A N 1
ATOM 1033 C CA . LYS A 1 136 ? 11.134 0.749 -15.983 1.00 95.19 136 LYS A CA 1
ATOM 1034 C C . LYS A 1 136 ? 10.329 -0.422 -15.430 1.00 95.19 136 LYS A C 1
ATOM 1036 O O . LYS A 1 136 ? 9.215 -0.670 -15.894 1.00 95.19 136 LYS A O 1
ATOM 1041 N N . ALA A 1 137 ? 10.899 -1.186 -14.506 1.00 95.69 137 ALA A N 1
ATOM 1042 C CA . ALA A 1 137 ? 10.277 -2.402 -14.009 1.00 95.69 137 ALA A CA 1
ATOM 1043 C C . ALA A 1 137 ? 10.786 -2.784 -12.625 1.00 95.69 137 ALA A C 1
ATOM 1045 O O . ALA A 1 137 ? 11.983 -2.674 -12.328 1.00 95.69 137 ALA A O 1
ATOM 1046 N N . ILE A 1 138 ? 9.871 -3.340 -11.843 1.00 95.56 138 ILE A N 1
ATOM 1047 C CA . ILE A 1 138 ? 10.139 -3.979 -10.561 1.00 95.56 138 ILE A CA 1
ATOM 1048 C C . ILE A 1 138 ? 10.208 -5.497 -10.732 1.00 95.56 138 ILE A C 1
ATOM 1050 O O . ILE A 1 138 ? 9.515 -6.072 -11.572 1.00 95.56 138 ILE A O 1
ATOM 1054 N N . SER A 1 139 ? 11.047 -6.157 -9.937 1.00 94.88 139 SER A N 1
ATOM 1055 C CA . SER A 1 139 ? 11.097 -7.620 -9.903 1.00 94.88 139 SER A CA 1
ATOM 1056 C C . SER A 1 139 ? 10.030 -8.154 -8.951 1.00 94.88 139 SER A C 1
ATOM 1058 O O . SER A 1 139 ? 10.056 -7.861 -7.753 1.00 94.88 139 SER A O 1
ATOM 1060 N N . VAL A 1 140 ? 9.096 -8.939 -9.484 1.00 94.75 140 VAL A N 1
ATOM 1061 C CA . VAL A 1 140 ? 7.985 -9.535 -8.734 1.00 94.75 140 VAL A CA 1
ATOM 1062 C C . VAL A 1 140 ? 8.114 -11.052 -8.671 1.00 94.75 140 VAL A C 1
ATOM 1064 O O . VAL A 1 140 ? 8.682 -11.672 -9.571 1.00 94.75 140 VAL A O 1
ATOM 1067 N N . PHE A 1 141 ? 7.581 -11.662 -7.613 1.00 94.38 141 PHE A N 1
ATOM 1068 C CA . PHE A 1 141 ? 7.634 -13.106 -7.399 1.00 94.38 141 PHE A CA 1
ATOM 1069 C C . PHE A 1 141 ? 6.265 -13.746 -7.614 1.00 94.38 141 PHE A C 1
ATOM 1071 O O . PHE A 1 141 ? 5.350 -13.592 -6.808 1.00 94.38 141 PHE A O 1
ATOM 1078 N N . THR A 1 142 ? 6.146 -14.506 -8.698 1.00 93.50 142 THR A N 1
ATOM 1079 C CA . THR A 1 142 ? 4.906 -15.195 -9.083 1.00 93.50 142 THR A CA 1
ATOM 1080 C C . THR A 1 142 ? 5.015 -16.697 -8.859 1.00 93.50 142 THR A C 1
ATOM 1082 O O . THR A 1 142 ? 6.082 -17.209 -8.517 1.00 93.50 142 THR A O 1
ATOM 1085 N N . SER A 1 143 ? 3.933 -17.445 -9.090 1.00 90.25 143 SER A N 1
ATOM 1086 C CA . SER A 1 143 ? 3.972 -18.915 -9.022 1.00 90.25 143 SER A CA 1
ATOM 1087 C C . SER A 1 143 ? 4.953 -19.550 -10.017 1.00 90.25 143 SER A C 1
ATOM 1089 O O . SER A 1 143 ? 5.352 -20.695 -9.827 1.00 90.25 143 SER A O 1
ATOM 1091 N N . THR A 1 144 ? 5.355 -18.817 -11.060 1.00 91.00 144 THR A N 1
ATOM 1092 C CA . THR A 1 144 ? 6.331 -19.247 -12.072 1.00 91.00 144 THR A CA 1
ATOM 1093 C C . THR A 1 144 ? 7.741 -18.701 -11.826 1.00 91.00 144 THR A C 1
ATOM 1095 O O . THR A 1 144 ? 8.613 -18.869 -12.673 1.00 91.00 144 THR A O 1
ATOM 1098 N N . GLY A 1 145 ? 7.984 -18.062 -10.676 1.00 91.88 145 GLY A N 1
ATOM 1099 C CA . GLY A 1 145 ? 9.275 -17.486 -10.298 1.00 91.88 145 GLY A CA 1
ATOM 1100 C C . GLY A 1 145 ? 9.338 -15.964 -10.442 1.00 91.88 145 GLY A C 1
ATOM 1101 O O . GLY A 1 145 ? 8.310 -15.285 -10.555 1.00 91.88 145 GLY A O 1
ATOM 1102 N N . PHE A 1 146 ? 10.562 -15.431 -10.397 1.00 93.38 146 PHE A N 1
ATOM 1103 C CA . PHE A 1 146 ? 10.819 -13.999 -10.544 1.00 93.38 146 PHE A CA 1
ATOM 1104 C C . PHE A 1 146 ? 10.627 -13.549 -11.988 1.00 93.38 146 PHE A C 1
ATOM 1106 O O . PHE A 1 146 ? 11.185 -14.146 -12.909 1.00 93.38 146 PHE A O 1
ATOM 1113 N N . GLN A 1 147 ? 9.876 -12.471 -12.177 1.00 92.06 147 GLN A N 1
ATOM 1114 C CA . GLN A 1 147 ? 9.684 -11.843 -13.479 1.00 92.06 147 GLN A CA 1
ATOM 1115 C C . GLN A 1 147 ? 9.624 -10.317 -13.340 1.00 92.06 147 GLN A C 1
ATOM 1117 O O . GLN A 1 147 ? 9.238 -9.814 -12.282 1.00 92.06 147 GLN A O 1
ATOM 1122 N N . PRO A 1 148 ? 10.005 -9.561 -14.383 1.00 93.94 148 PRO A N 1
ATOM 1123 C CA . PRO A 1 148 ? 9.833 -8.118 -14.383 1.00 93.94 148 PRO A CA 1
ATOM 1124 C C . PRO A 1 148 ? 8.354 -7.762 -14.578 1.00 93.94 148 PRO A C 1
ATOM 1126 O O . PRO A 1 148 ? 7.703 -8.271 -15.489 1.00 93.94 148 PRO A O 1
ATOM 1129 N N . LEU A 1 149 ? 7.849 -6.854 -13.749 1.00 95.75 149 LEU A N 1
ATOM 1130 C CA . LEU A 1 149 ? 6.587 -6.148 -13.951 1.00 95.75 149 LEU A CA 1
ATOM 1131 C C . LEU A 1 149 ? 6.919 -4.701 -14.304 1.00 95.75 149 LEU A C 1
ATOM 1133 O O . LEU A 1 149 ? 7.505 -3.979 -13.491 1.00 95.75 149 LEU A O 1
ATOM 1137 N N . THR A 1 150 ? 6.587 -4.285 -15.524 1.00 96.62 150 THR A N 1
ATOM 1138 C CA . THR A 1 150 ? 6.836 -2.905 -15.953 1.00 96.62 150 THR A CA 1
ATOM 1139 C C . THR A 1 150 ? 5.855 -1.937 -15.295 1.00 96.62 150 THR A C 1
ATOM 1141 O O . THR A 1 150 ? 4.730 -2.305 -14.951 1.00 96.62 150 THR A O 1
ATOM 1144 N N . ILE A 1 151 ? 6.267 -0.678 -15.141 1.00 96.75 151 ILE A N 1
ATOM 1145 C CA . ILE A 1 151 ? 5.413 0.367 -14.549 1.00 96.75 151 ILE A CA 1
ATOM 1146 C C . ILE A 1 151 ? 4.137 0.560 -15.378 1.00 96.75 151 ILE A C 1
ATOM 1148 O O . ILE A 1 151 ? 3.040 0.613 -14.828 1.00 96.75 151 ILE A O 1
ATOM 1152 N N . VAL A 1 152 ? 4.265 0.548 -16.708 1.00 96.56 152 VAL A N 1
ATOM 1153 C CA . VAL A 1 152 ? 3.134 0.661 -17.643 1.00 96.56 152 VAL A CA 1
ATOM 1154 C C . VAL A 1 152 ? 2.158 -0.512 -17.497 1.00 96.56 152 VAL A C 1
ATOM 1156 O O . VAL A 1 152 ? 0.946 -0.301 -17.458 1.00 96.56 152 VAL A O 1
ATOM 1159 N N . GLU A 1 153 ? 2.659 -1.746 -17.369 1.00 96.00 153 GLU A N 1
ATOM 1160 C CA . GLU A 1 153 ? 1.806 -2.916 -17.116 1.00 96.00 153 GLU A CA 1
ATOM 1161 C C . GLU A 1 153 ? 1.077 -2.803 -15.772 1.00 96.00 153 GLU A C 1
ATOM 1163 O O . GLU A 1 153 ? -0.100 -3.152 -15.691 1.00 96.00 153 GLU A O 1
ATOM 1168 N N . TYR A 1 154 ? 1.736 -2.291 -14.727 1.00 97.56 154 TYR A N 1
ATOM 1169 C CA . TYR A 1 154 ? 1.101 -2.094 -13.423 1.00 97.56 154 TYR A CA 1
ATOM 1170 C C . TYR A 1 154 ? 0.008 -1.016 -13.457 1.00 97.56 154 TYR A C 1
ATOM 1172 O O . TYR A 1 154 ? -1.080 -1.239 -12.927 1.00 97.56 154 TYR A O 1
ATOM 1180 N N . ILE A 1 155 ? 0.251 0.116 -14.127 1.00 97.25 155 ILE A N 1
ATOM 1181 C CA . ILE A 1 155 ? -0.756 1.173 -14.330 1.00 97.25 155 ILE A CA 1
ATOM 1182 C C . ILE A 1 155 ? -1.967 0.608 -15.082 1.00 97.25 155 ILE A C 1
ATOM 1184 O O . ILE A 1 155 ? -3.103 0.743 -14.626 1.00 97.25 155 ILE A O 1
ATOM 1188 N N . SER A 1 156 ? -1.727 -0.102 -16.188 1.00 96.81 156 SER A N 1
ATOM 1189 C CA . SER A 1 156 ? -2.779 -0.756 -16.975 1.00 96.81 156 SER A CA 1
ATOM 1190 C C . SER A 1 156 ? -3.578 -1.770 -16.146 1.00 96.81 156 SER A C 1
ATOM 1192 O O . SER A 1 156 ? -4.811 -1.827 -16.230 1.00 96.81 156 SER A O 1
ATOM 1194 N N . ALA A 1 15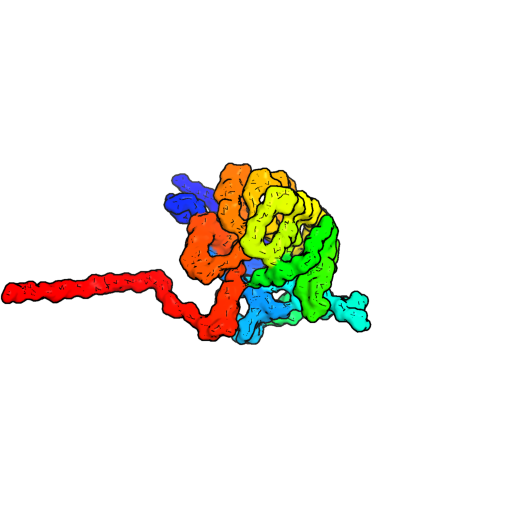7 ? -2.899 -2.536 -15.287 1.00 96.69 157 ALA A N 1
ATOM 1195 C CA . ALA A 1 157 ? -3.544 -3.453 -14.358 1.00 96.69 157 ALA A CA 1
ATOM 1196 C C . ALA A 1 157 ? -4.432 -2.707 -13.353 1.00 96.69 157 ALA A C 1
ATOM 1198 O O . ALA A 1 157 ? -5.596 -3.068 -13.196 1.00 96.69 157 ALA A O 1
ATOM 1199 N N . ALA A 1 158 ? -3.935 -1.648 -12.716 1.00 96.56 158 ALA A N 1
ATOM 1200 C CA . ALA A 1 158 ? -4.709 -0.865 -11.756 1.00 96.56 158 ALA A CA 1
ATOM 1201 C C . ALA A 1 158 ? -5.960 -0.233 -12.393 1.00 96.56 158 ALA A C 1
ATOM 1203 O O . ALA A 1 158 ? -7.050 -0.330 -11.830 1.00 96.56 158 ALA A O 1
ATOM 1204 N N . GLN A 1 159 ? -5.832 0.317 -13.606 1.00 95.44 159 GLN A N 1
ATOM 1205 C CA . GLN A 1 159 ? -6.956 0.844 -14.389 1.00 95.44 159 GLN A CA 1
ATOM 1206 C C . GLN A 1 159 ? -7.993 -0.235 -14.732 1.00 95.44 159 GLN A C 1
ATOM 1208 O O . GLN A 1 159 ? -9.193 0.021 -14.698 1.00 95.44 159 GLN A O 1
ATOM 1213 N N . THR A 1 160 ? -7.544 -1.452 -15.047 1.00 95.50 160 THR A N 1
ATOM 1214 C CA . THR A 1 160 ? -8.429 -2.571 -15.414 1.00 95.50 160 THR A CA 1
ATOM 1215 C C . THR A 1 160 ? -9.159 -3.162 -14.206 1.00 95.50 160 THR A C 1
ATOM 1217 O O . THR A 1 160 ? -10.311 -3.599 -14.320 1.00 95.50 160 THR A O 1
ATOM 1220 N N . LEU A 1 161 ? -8.477 -3.229 -13.061 1.00 95.38 161 LEU A N 1
ATOM 1221 C CA . LEU A 1 161 ? -8.965 -3.886 -11.848 1.00 95.38 161 LEU A CA 1
ATOM 1222 C C . LEU A 1 161 ? -9.797 -2.965 -10.960 1.00 95.38 161 LEU A C 1
ATOM 1224 O O . LEU A 1 161 ? -10.682 -3.472 -10.271 1.00 95.38 161 LEU A O 1
ATOM 1228 N N . GLN A 1 162 ? -9.528 -1.656 -11.005 1.00 92.94 162 GLN A N 1
ATOM 1229 C CA . GLN A 1 162 ? -10.217 -0.613 -10.238 1.00 92.94 162 GLN A CA 1
ATOM 1230 C C . GLN A 1 162 ? -10.396 -0.981 -8.751 1.00 92.94 162 GLN A C 1
ATOM 1232 O O . GLN A 1 162 ? -11.528 -1.049 -8.271 1.00 92.94 162 GLN A O 1
ATOM 1237 N N . PRO A 1 163 ? -9.310 -1.285 -8.015 1.00 95.25 163 PRO A N 1
ATOM 1238 C CA . PRO A 1 163 ? -9.390 -1.461 -6.564 1.00 95.25 163 PRO A CA 1
ATOM 1239 C C . PRO A 1 163 ? -9.743 -0.128 -5.885 1.00 95.25 163 PRO A C 1
ATOM 1241 O O . PRO A 1 163 ? -9.615 0.935 -6.492 1.00 95.25 163 PRO A O 1
ATOM 1244 N N . ASP A 1 164 ? -10.152 -0.164 -4.621 1.00 95.94 164 ASP A N 1
ATOM 1245 C CA . ASP A 1 164 ? -10.541 1.058 -3.904 1.00 95.94 164 ASP A CA 1
ATOM 1246 C C . ASP A 1 164 ? -9.316 1.927 -3.566 1.00 95.94 164 ASP A C 1
ATOM 1248 O O . ASP A 1 164 ? -9.338 3.144 -3.753 1.00 95.94 164 ASP A O 1
ATOM 1252 N N . ILE A 1 165 ? -8.215 1.292 -3.149 1.00 97.44 165 ILE A N 1
ATOM 1253 C CA . ILE A 1 165 ? -6.907 1.924 -2.945 1.00 97.44 165 ILE A CA 1
ATOM 1254 C C . ILE A 1 165 ? -5.869 1.258 -3.852 1.00 97.44 165 ILE A C 1
ATOM 1256 O O . ILE A 1 165 ? -5.802 0.028 -3.939 1.00 97.44 165 ILE A O 1
ATOM 1260 N N . VAL A 1 166 ? -4.996 2.063 -4.463 1.00 97.94 166 VAL A N 1
ATOM 1261 C CA . VAL A 1 166 ? -3.784 1.571 -5.130 1.00 97.94 166 VAL A CA 1
ATOM 1262 C C . VAL A 1 166 ? -2.543 2.191 -4.520 1.00 97.94 166 VAL A C 1
ATOM 1264 O O . VAL A 1 166 ? -2.484 3.395 -4.270 1.00 97.94 166 VAL A O 1
ATOM 1267 N N . ILE A 1 167 ? -1.527 1.356 -4.342 1.00 98.25 167 ILE A N 1
ATOM 1268 C CA . ILE A 1 167 ? -0.183 1.766 -3.958 1.00 98.25 167 ILE A CA 1
ATOM 1269 C C . ILE A 1 167 ? 0.683 1.725 -5.220 1.00 98.25 167 ILE A C 1
ATOM 1271 O O . ILE A 1 167 ? 0.862 0.639 -5.787 1.00 98.25 167 ILE A O 1
ATOM 1275 N N . PRO A 1 168 ? 1.190 2.872 -5.703 1.00 97.44 168 PRO A N 1
ATOM 1276 C CA . PRO A 1 168 ? 2.121 2.914 -6.821 1.00 97.44 168 PRO A CA 1
ATOM 1277 C C . PRO A 1 168 ? 3.391 2.088 -6.555 1.00 97.44 168 PRO A C 1
ATOM 1279 O O . PRO A 1 168 ? 3.732 1.821 -5.397 1.00 97.44 168 PRO A O 1
ATOM 1282 N N . PRO A 1 169 ? 4.129 1.697 -7.607 1.00 95.69 169 PRO A N 1
ATOM 1283 C CA . PRO A 1 169 ? 5.407 1.021 -7.449 1.00 95.69 169 PRO A CA 1
ATOM 1284 C C . PRO A 1 169 ? 6.422 1.887 -6.700 1.00 95.69 169 PRO A C 1
ATOM 1286 O O . PRO A 1 169 ? 6.531 3.085 -6.941 1.00 95.69 169 PRO A O 1
ATOM 1289 N N . SER A 1 170 ? 7.209 1.256 -5.833 1.00 95.31 170 SER A N 1
ATOM 1290 C CA . SER A 1 170 ? 8.330 1.880 -5.132 1.00 95.31 170 SER A CA 1
ATOM 1291 C C . SER A 1 170 ? 9.566 0.996 -5.188 1.00 95.31 170 SER A C 1
ATOM 1293 O O . SER A 1 170 ? 9.482 -0.238 -5.170 1.00 95.31 170 SER A O 1
ATOM 1295 N N . ASP A 1 171 ? 10.742 1.615 -5.292 1.00 95.50 171 ASP A N 1
ATOM 1296 C CA . ASP A 1 171 ? 11.994 0.870 -5.360 1.00 95.50 171 ASP A CA 1
ATOM 1297 C C . ASP A 1 171 ? 12.446 0.472 -3.950 1.00 95.50 171 ASP A C 1
ATOM 1299 O O . ASP A 1 171 ? 13.167 1.201 -3.275 1.00 95.50 171 ASP A O 1
ATOM 1303 N N . LEU A 1 172 ? 12.024 -0.711 -3.505 1.00 92.38 172 LEU A N 1
ATOM 1304 C CA . LEU A 1 172 ? 12.348 -1.259 -2.188 1.00 92.38 172 LEU A CA 1
ATOM 1305 C C . LEU A 1 172 ? 13.376 -2.388 -2.279 1.00 92.38 172 LEU A C 1
ATOM 1307 O O . LEU A 1 172 ? 13.396 -3.176 -3.227 1.00 92.38 172 LEU A O 1
ATOM 1311 N N . THR A 1 173 ? 14.233 -2.498 -1.263 1.00 84.00 173 THR A N 1
ATOM 1312 C CA . THR A 1 173 ? 15.190 -3.608 -1.135 1.00 84.00 173 THR A CA 1
ATOM 1313 C C . THR A 1 173 ? 14.521 -4.908 -0.706 1.00 84.00 173 THR A C 1
ATOM 1315 O O . THR A 1 173 ? 14.985 -5.955 -1.130 1.00 84.00 173 THR A O 1
ATOM 1318 N N . HIS A 1 174 ? 13.429 -4.845 0.068 1.00 80.44 174 HIS A N 1
ATOM 1319 C CA . HIS A 1 174 ? 12.732 -6.004 0.653 1.00 80.44 174 HIS A CA 1
ATOM 1320 C C . HIS A 1 174 ? 13.644 -6.931 1.478 1.00 80.44 174 HIS A C 1
ATOM 1322 O O . HIS A 1 174 ? 13.345 -8.107 1.654 1.00 80.44 174 HIS A O 1
ATOM 1328 N N . ASN A 1 175 ? 14.745 -6.382 1.988 1.00 75.38 175 ASN A N 1
ATOM 1329 C CA . ASN A 1 175 ? 15.710 -7.062 2.839 1.00 75.38 175 ASN A CA 1
ATOM 1330 C C . ASN A 1 175 ? 15.787 -6.279 4.151 1.00 75.38 175 ASN A C 1
ATOM 1332 O O . ASN A 1 175 ? 15.722 -5.051 4.111 1.00 75.38 175 ASN A O 1
ATOM 1336 N N . ASP A 1 176 ? 16.061 -6.948 5.270 1.00 72.12 176 ASP A N 1
ATOM 1337 C CA . ASP A 1 176 ? 16.214 -6.298 6.586 1.00 72.12 176 ASP A CA 1
ATOM 1338 C C . ASP A 1 176 ? 17.499 -5.450 6.716 1.00 72.12 176 ASP A C 1
ATOM 1340 O O . ASP A 1 176 ? 17.836 -4.949 7.786 1.00 72.12 176 ASP A O 1
ATOM 1344 N N . ILE A 1 177 ? 18.251 -5.289 5.624 1.00 78.88 177 ILE A N 1
ATOM 1345 C CA . ILE A 1 177 ? 19.503 -4.536 5.588 1.00 78.88 177 ILE A CA 1
ATOM 1346 C C . ILE A 1 177 ? 19.208 -3.096 5.179 1.00 78.88 177 ILE A C 1
ATOM 1348 O O . ILE A 1 177 ? 18.733 -2.839 4.067 1.00 78.88 177 ILE A O 1
ATOM 1352 N N . THR A 1 178 ? 19.578 -2.155 6.049 1.00 84.38 178 THR A N 1
ATOM 1353 C CA . THR A 1 178 ? 19.532 -0.721 5.759 1.00 84.38 178 THR A CA 1
ATOM 1354 C C . THR A 1 178 ? 20.331 -0.411 4.487 1.00 84.38 178 THR A C 1
ATOM 1356 O O . THR A 1 178 ? 21.506 -0.784 4.386 1.00 84.38 178 THR A O 1
ATOM 1359 N N . PRO A 1 179 ? 19.733 0.262 3.489 1.00 90.12 179 PRO A N 1
ATOM 1360 C CA . PRO A 1 179 ? 20.434 0.583 2.257 1.00 90.12 179 PRO A CA 1
ATOM 1361 C C . PRO A 1 179 ? 21.585 1.561 2.523 1.00 90.12 179 PRO A C 1
ATOM 1363 O O . PRO A 1 179 ? 21.449 2.519 3.280 1.00 90.12 179 PRO A O 1
ATOM 1366 N N . ASN A 1 180 ? 22.719 1.358 1.848 1.00 92.81 180 ASN A N 1
ATOM 1367 C CA . ASN A 1 180 ? 23.784 2.364 1.835 1.00 92.81 180 ASN A CA 1
ATOM 1368 C C . ASN A 1 180 ? 23.331 3.637 1.092 1.00 92.81 180 ASN A C 1
ATOM 1370 O O . ASN A 1 180 ? 22.374 3.605 0.318 1.00 92.81 180 ASN A O 1
ATOM 1374 N N . SER A 1 181 ? 24.053 4.748 1.261 1.00 93.25 181 SER A N 1
ATOM 1375 C CA . SER A 1 181 ? 23.657 6.053 0.707 1.00 93.25 181 SER A CA 1
ATOM 1376 C C . SER A 1 181 ? 23.443 6.037 -0.812 1.00 93.25 181 SER A C 1
ATOM 1378 O O . SER A 1 181 ? 22.475 6.610 -1.301 1.00 93.25 181 SER A O 1
ATOM 1380 N N . LYS A 1 182 ? 24.294 5.324 -1.570 1.00 94.44 182 LYS A N 1
ATOM 1381 C CA . LYS A 1 182 ? 24.146 5.195 -3.033 1.00 94.44 182 LYS A CA 1
ATOM 1382 C C . LYS A 1 182 ? 22.880 4.426 -3.416 1.00 94.44 182 LYS A C 1
ATOM 1384 O O . LYS A 1 182 ? 22.225 4.764 -4.397 1.00 94.44 182 LYS A O 1
ATOM 1389 N N . ARG A 1 183 ? 22.544 3.373 -2.663 1.00 94.25 183 ARG A N 1
ATOM 1390 C CA . ARG A 1 183 ? 21.322 2.592 -2.867 1.00 94.25 183 ARG A CA 1
ATOM 1391 C C . ARG A 1 183 ? 20.092 3.413 -2.500 1.00 94.25 183 ARG A C 1
ATOM 1393 O O . ARG A 1 183 ? 19.156 3.397 -3.287 1.00 94.25 183 ARG A O 1
ATOM 1400 N N . ALA A 1 184 ? 20.117 4.115 -1.368 1.00 95.38 184 ALA A N 1
ATOM 1401 C CA . ALA A 1 184 ? 19.020 4.954 -0.893 1.00 95.38 184 ALA A CA 1
ATOM 1402 C C . ALA A 1 184 ? 18.689 6.080 -1.884 1.00 95.38 184 ALA A C 1
ATOM 1404 O O . ALA A 1 184 ? 17.528 6.235 -2.244 1.00 95.38 184 ALA A O 1
ATOM 1405 N N . LEU A 1 185 ? 19.703 6.781 -2.407 1.00 96.31 185 LEU A N 1
ATOM 1406 C CA . LEU A 1 185 ? 19.504 7.806 -3.437 1.00 96.31 185 LEU A CA 1
ATOM 1407 C C . LEU A 1 185 ? 18.823 7.221 -4.682 1.00 96.31 185 LEU A C 1
ATOM 1409 O O . LEU A 1 185 ? 17.793 7.714 -5.120 1.00 96.31 185 LEU A O 1
ATOM 1413 N N . ARG A 1 186 ? 19.321 6.081 -5.175 1.00 96.19 186 ARG A N 1
ATOM 1414 C CA . ARG A 1 186 ? 18.720 5.392 -6.325 1.00 96.19 186 ARG A CA 1
ATOM 1415 C C . ARG A 1 186 ? 17.283 4.921 -6.063 1.00 96.19 186 ARG A C 1
ATOM 1417 O O . ARG A 1 186 ? 16.501 4.841 -7.005 1.00 96.19 186 ARG A O 1
ATOM 1424 N N . MET A 1 187 ? 16.947 4.555 -4.819 1.00 96.19 187 MET A N 1
ATOM 1425 C CA . MET A 1 187 ? 15.569 4.209 -4.440 1.00 96.19 187 MET A CA 1
ATOM 1426 C C . MET A 1 187 ? 14.648 5.419 -4.592 1.00 96.19 187 MET A C 1
ATOM 1428 O O . MET A 1 187 ? 13.565 5.278 -5.160 1.00 96.19 187 MET A O 1
ATOM 1432 N N . ALA A 1 188 ? 15.089 6.581 -4.100 1.00 97.12 188 ALA A N 1
ATOM 1433 C CA . ALA A 1 188 ? 14.349 7.833 -4.200 1.00 97.12 188 ALA A CA 1
ATOM 1434 C C . ALA A 1 188 ? 14.157 8.246 -5.665 1.00 97.12 188 ALA A C 1
ATOM 1436 O O . ALA A 1 188 ? 13.016 8.353 -6.096 1.00 97.12 188 ALA A O 1
ATOM 1437 N N . GLU A 1 189 ? 15.239 8.352 -6.445 1.00 97.00 189 GLU A N 1
ATOM 1438 C CA . GLU A 1 189 ? 15.208 8.767 -7.861 1.00 97.00 189 GLU A CA 1
ATOM 1439 C C . GLU A 1 189 ? 14.262 7.901 -8.707 1.00 97.00 189 GLU A C 1
ATOM 1441 O O . GLU A 1 189 ? 13.423 8.409 -9.442 1.00 97.00 189 GLU A O 1
ATOM 1446 N N . ARG A 1 190 ? 14.339 6.571 -8.579 1.00 97.00 190 ARG A N 1
ATOM 1447 C CA . ARG A 1 190 ? 13.472 5.672 -9.359 1.00 97.00 190 ARG A CA 1
ATOM 1448 C C . ARG A 1 190 ? 12.020 5.726 -8.930 1.00 97.00 190 ARG A C 1
ATOM 1450 O O . ARG A 1 190 ? 11.138 5.655 -9.775 1.00 97.00 190 ARG A O 1
ATOM 1457 N N . THR A 1 191 ? 11.771 5.791 -7.624 1.00 97.81 191 THR A N 1
ATOM 1458 C CA . THR A 1 191 ? 10.398 5.907 -7.123 1.00 97.81 191 THR A CA 1
ATOM 1459 C C . THR A 1 191 ? 9.787 7.213 -7.611 1.00 97.81 191 THR A C 1
ATOM 1461 O O . THR A 1 191 ? 8.647 7.221 -8.055 1.00 97.81 191 THR A O 1
ATOM 1464 N N . ASP A 1 192 ? 10.570 8.285 -7.608 1.00 97.50 192 ASP A N 1
ATOM 1465 C CA . ASP A 1 192 ? 10.174 9.588 -8.112 1.00 97.50 192 ASP A CA 1
ATOM 1466 C C . ASP A 1 192 ? 9.829 9.561 -9.613 1.00 97.50 192 ASP A C 1
ATOM 1468 O O . ASP A 1 192 ? 8.742 9.990 -10.001 1.00 97.50 192 ASP A O 1
ATOM 1472 N N . GLU A 1 193 ? 10.686 8.958 -10.447 1.00 97.06 193 GLU A N 1
ATOM 1473 C CA . GLU A 1 193 ? 10.411 8.726 -11.875 1.00 97.06 193 GLU A CA 1
ATOM 1474 C C . GLU A 1 193 ? 9.117 7.920 -12.091 1.00 97.06 193 GLU A C 1
ATOM 1476 O O . GLU A 1 193 ? 8.256 8.306 -12.884 1.00 97.06 193 GLU A O 1
ATOM 1481 N N . TRP A 1 194 ? 8.932 6.815 -11.362 1.00 97.81 194 TRP A N 1
ATOM 1482 C CA . TRP A 1 194 ? 7.742 5.965 -11.513 1.00 97.81 194 TRP A CA 1
ATOM 1483 C C . TRP A 1 194 ? 6.462 6.643 -11.043 1.00 97.81 194 TRP A C 1
ATOM 1485 O O . TRP A 1 194 ? 5.385 6.330 -11.547 1.00 97.81 194 TRP A O 1
ATOM 1495 N N . ILE A 1 195 ? 6.561 7.549 -10.073 1.00 97.25 195 ILE A N 1
ATOM 1496 C CA . ILE A 1 195 ? 5.423 8.306 -9.559 1.00 97.25 195 ILE A CA 1
ATOM 1497 C C . ILE A 1 195 ? 4.969 9.359 -10.570 1.00 97.25 195 ILE A C 1
ATOM 1499 O O . ILE A 1 195 ? 3.764 9.558 -10.726 1.00 97.25 195 ILE A O 1
ATOM 1503 N N . VAL A 1 196 ? 5.898 9.978 -11.301 1.00 96.88 196 VAL A N 1
ATOM 1504 C CA . VAL A 1 196 ? 5.554 10.856 -12.431 1.00 96.88 196 VAL A CA 1
ATOM 1505 C C . VAL A 1 196 ? 4.776 10.079 -13.492 1.00 96.88 196 VAL A C 1
ATOM 1507 O O . VAL A 1 196 ? 3.679 10.494 -13.873 1.00 96.88 196 VAL A O 1
ATOM 1510 N N . ASP A 1 197 ? 5.285 8.913 -13.900 1.00 96.25 197 ASP A N 1
ATOM 1511 C CA . ASP A 1 197 ? 4.591 8.034 -14.849 1.00 96.25 197 ASP A CA 1
ATOM 1512 C C . ASP A 1 197 ? 3.217 7.586 -14.313 1.00 96.25 197 ASP A C 1
ATOM 1514 O O . ASP A 1 197 ? 2.239 7.521 -15.061 1.00 96.25 197 ASP A O 1
ATOM 1518 N N . TRP A 1 198 ? 3.123 7.306 -13.007 1.00 97.19 198 TRP A N 1
ATOM 1519 C CA . TRP A 1 198 ? 1.879 6.921 -12.343 1.00 97.19 198 TRP A CA 1
ATOM 1520 C C . TRP A 1 198 ? 0.824 8.022 -12.427 1.00 97.19 198 TRP A C 1
ATOM 1522 O O . TRP A 1 198 ? -0.274 7.770 -12.919 1.00 97.19 198 TRP A O 1
ATOM 1532 N N . PHE A 1 199 ? 1.128 9.238 -11.968 1.00 96.25 199 PHE A N 1
ATOM 1533 C CA . PHE A 1 199 ? 0.144 10.323 -11.908 1.00 96.25 199 PHE A CA 1
ATOM 1534 C C . PHE A 1 199 ? -0.244 10.872 -13.283 1.00 96.25 199 PHE A C 1
ATOM 1536 O O . PHE A 1 199 ? -1.362 11.368 -13.438 1.00 96.25 199 PHE A O 1
ATOM 1543 N N . ALA A 1 200 ? 0.600 10.690 -14.303 1.00 95.94 200 ALA A N 1
ATOM 1544 C CA . ALA A 1 200 ? 0.246 10.971 -15.693 1.00 95.94 200 ALA A CA 1
ATOM 1545 C C . ALA A 1 200 ? -0.867 10.053 -16.238 1.00 95.94 200 ALA A C 1
ATOM 1547 O O . ALA A 1 200 ? -1.503 10.372 -17.242 1.00 95.94 200 ALA A O 1
ATOM 1548 N N . SER A 1 201 ? -1.101 8.889 -15.624 1.00 94.69 201 SER A N 1
ATOM 1549 C CA . SER A 1 201 ? -2.077 7.889 -16.085 1.00 94.69 201 SER A CA 1
ATOM 1550 C C . SER A 1 201 ? -2.809 7.195 -14.932 1.00 94.69 201 SER A C 1
ATOM 1552 O O . SER A 1 201 ? -3.240 6.045 -15.057 1.00 94.69 201 SER A O 1
ATOM 1554 N N . ALA A 1 202 ? -2.960 7.882 -13.799 1.00 89.38 202 ALA A N 1
ATOM 1555 C CA . ALA A 1 202 ? -3.516 7.287 -12.593 1.00 89.38 202 ALA A CA 1
ATOM 1556 C C . ALA A 1 202 ? -4.969 6.818 -12.812 1.00 89.38 202 ALA A C 1
ATOM 1558 O O . ALA A 1 202 ? -5.738 7.460 -13.536 1.00 89.38 202 ALA A O 1
ATOM 1559 N N . PRO A 1 203 ? -5.378 5.697 -12.194 1.00 88.06 203 PRO A N 1
ATOM 1560 C CA . PRO A 1 203 ? -6.753 5.219 -12.265 1.00 88.06 203 PRO A CA 1
ATOM 1561 C C . PRO A 1 203 ? -7.718 6.231 -11.629 1.00 88.06 203 PRO A C 1
ATOM 1563 O O . PRO A 1 203 ? -7.666 6.475 -10.430 1.00 88.06 203 PRO A O 1
ATOM 1566 N N . ALA A 1 204 ? -8.644 6.776 -12.423 1.00 84.88 204 ALA A N 1
ATOM 1567 C CA . ALA A 1 204 ? -9.549 7.848 -11.989 1.00 84.88 204 ALA A CA 1
ATOM 1568 C C . ALA A 1 204 ? -10.513 7.459 -10.850 1.00 84.88 204 ALA A C 1
ATOM 1570 O O . ALA A 1 204 ? -11.025 8.324 -10.150 1.00 84.88 204 ALA A O 1
ATOM 1571 N N . THR A 1 205 ? -10.800 6.166 -10.688 1.00 88.25 205 THR A N 1
ATOM 1572 C CA . THR A 1 205 ? -11.769 5.653 -9.705 1.00 88.25 205 THR A CA 1
ATOM 1573 C C . THR A 1 205 ? -11.132 5.175 -8.406 1.00 88.25 205 THR A C 1
ATOM 1575 O O . THR A 1 205 ? -11.856 4.850 -7.469 1.00 88.25 205 THR A O 1
ATOM 1578 N N . SER A 1 206 ? -9.805 5.072 -8.361 1.00 93.69 206 SER A N 1
ATOM 1579 C CA . SER A 1 206 ? -9.077 4.491 -7.236 1.00 93.69 206 SER A CA 1
ATOM 1580 C C . SER A 1 206 ? -8.325 5.572 -6.478 1.00 93.69 206 SER A C 1
ATOM 1582 O O . SER A 1 206 ? -7.711 6.454 -7.075 1.00 93.69 206 SER A O 1
ATOM 1584 N N . SER A 1 207 ? -8.300 5.463 -5.156 1.00 96.44 207 SER A N 1
ATOM 1585 C CA . SER A 1 207 ? -7.533 6.374 -4.314 1.00 96.44 207 SER A CA 1
ATOM 1586 C C . SER A 1 207 ? -6.059 5.988 -4.304 1.00 96.44 207 SER A C 1
ATOM 1588 O O . SER A 1 207 ? -5.700 4.858 -3.965 1.00 96.44 207 SER A O 1
ATOM 1590 N N . THR A 1 208 ? -5.186 6.924 -4.675 1.00 97.50 208 THR A N 1
ATOM 1591 C CA . THR A 1 208 ? -3.740 6.672 -4.723 1.00 97.50 208 THR A CA 1
ATOM 1592 C C . THR A 1 208 ? -3.115 6.932 -3.358 1.00 97.50 208 THR A C 1
ATOM 1594 O O . THR A 1 208 ? -3.208 8.039 -2.824 1.00 97.50 208 THR A O 1
ATOM 1597 N N . PHE A 1 209 ? -2.452 5.912 -2.810 1.00 98.12 209 PHE A N 1
ATOM 1598 C CA . PHE A 1 209 ? -1.665 6.015 -1.584 1.00 98.12 209 PHE A CA 1
ATOM 1599 C C . PHE A 1 209 ? -0.182 6.003 -1.945 1.00 98.12 209 PHE A C 1
ATOM 1601 O O . PHE A 1 209 ? 0.372 4.947 -2.251 1.00 98.12 209 PHE A O 1
ATOM 1608 N N . ALA A 1 210 ? 0.458 7.173 -1.939 1.00 98.12 210 ALA A N 1
ATOM 1609 C CA . ALA A 1 210 ? 1.839 7.298 -2.391 1.00 98.12 210 ALA A CA 1
ATOM 1610 C C . ALA A 1 210 ? 2.818 6.631 -1.405 1.00 98.12 210 ALA A C 1
ATOM 1612 O O . ALA A 1 210 ? 2.700 6.827 -0.192 1.00 98.12 210 ALA A O 1
ATOM 1613 N N . PRO A 1 211 ? 3.789 5.844 -1.894 1.00 97.81 211 PRO A N 1
ATOM 1614 C CA . PRO A 1 211 ? 4.728 5.127 -1.047 1.00 97.81 211 PRO A CA 1
ATOM 1615 C C . PRO A 1 211 ? 5.743 6.082 -0.407 1.00 97.81 211 PRO A C 1
ATOM 1617 O O . PRO A 1 211 ? 6.420 6.820 -1.112 1.00 97.81 211 PRO A O 1
ATOM 1620 N N . ILE A 1 212 ? 5.912 6.027 0.912 1.00 97.81 212 ILE A N 1
ATOM 1621 C CA . ILE A 1 212 ? 7.007 6.692 1.629 1.00 97.81 212 ILE A CA 1
ATOM 1622 C C . ILE A 1 212 ? 8.067 5.645 1.953 1.00 97.81 212 ILE A C 1
ATOM 1624 O O . ILE A 1 212 ? 7.800 4.660 2.650 1.00 97.81 212 ILE A O 1
ATOM 1628 N N . LEU A 1 213 ? 9.260 5.837 1.393 1.00 96.56 213 LEU A N 1
ATOM 1629 C CA . LEU A 1 213 ? 10.335 4.850 1.411 1.00 96.56 213 LEU A CA 1
ATOM 1630 C C . LEU A 1 213 ? 10.969 4.730 2.807 1.00 96.56 213 LEU A C 1
ATOM 1632 O O . LEU A 1 213 ? 11.021 5.723 3.535 1.00 96.56 213 LEU A O 1
ATOM 1636 N N . PRO A 1 214 ? 11.530 3.557 3.162 1.00 94.88 214 PRO A N 1
ATOM 1637 C CA . PRO A 1 214 ? 12.224 3.338 4.431 1.00 94.88 214 PRO A CA 1
ATOM 1638 C C . PRO A 1 214 ? 13.664 3.885 4.378 1.00 94.88 214 PRO A C 1
ATOM 1640 O O . PRO A 1 214 ? 14.640 3.151 4.537 1.00 94.88 214 PRO A O 1
ATOM 1643 N N . ILE A 1 215 ? 13.804 5.169 4.046 1.00 95.56 215 ILE A N 1
ATOM 1644 C CA . ILE A 1 215 ? 15.073 5.904 3.967 1.00 95.56 215 ILE A CA 1
ATOM 1645 C C . ILE A 1 215 ? 14.898 7.296 4.591 1.00 95.56 215 ILE A C 1
ATOM 1647 O O . ILE A 1 215 ? 13.775 7.799 4.634 1.00 95.56 215 ILE A O 1
ATOM 1651 N N . PRO A 1 216 ? 15.974 7.956 5.057 1.00 95.62 216 PRO A N 1
ATOM 1652 C CA . PRO A 1 216 ? 15.862 9.273 5.681 1.00 95.62 216 PRO A CA 1
ATOM 1653 C C . PRO A 1 216 ? 15.158 10.298 4.785 1.00 95.62 216 PRO A C 1
ATOM 1655 O O . PRO A 1 216 ? 15.374 10.310 3.570 1.00 95.62 216 PRO A O 1
ATOM 1658 N N . TYR A 1 217 ? 14.364 11.191 5.388 1.00 96.38 217 TYR A N 1
ATOM 1659 C CA . TYR A 1 217 ? 13.644 12.248 4.667 1.00 96.38 217 TYR A CA 1
ATOM 1660 C C . TYR A 1 217 ? 14.581 13.065 3.766 1.00 96.38 217 TYR A C 1
ATOM 1662 O O . TYR A 1 217 ? 14.273 13.291 2.602 1.00 96.38 217 TYR A O 1
ATOM 1670 N N . SER A 1 218 ? 15.774 13.406 4.261 1.00 96.25 218 SER A N 1
ATOM 1671 C CA . SER A 1 218 ? 16.787 14.179 3.530 1.00 96.25 218 SER A CA 1
ATOM 1672 C C . SER A 1 218 ? 17.265 13.551 2.216 1.00 96.25 218 SER A C 1
ATOM 1674 O O . SER A 1 218 ? 17.872 14.249 1.412 1.00 96.25 218 SER A O 1
ATOM 1676 N N . VAL A 1 219 ? 17.014 12.260 1.977 1.00 97.19 219 VAL A N 1
ATOM 1677 C CA . VAL A 1 219 ? 17.358 11.578 0.717 1.00 97.19 219 VAL A CA 1
ATOM 1678 C C . VAL A 1 219 ? 16.183 11.564 -0.262 1.00 97.19 219 VAL A C 1
ATOM 1680 O O . VAL A 1 219 ? 16.400 11.569 -1.466 1.00 97.19 219 VAL A O 1
ATOM 1683 N N . GLN A 1 220 ? 14.945 11.551 0.239 1.00 97.31 220 GLN A N 1
ATOM 1684 C CA . GLN A 1 220 ? 13.721 11.471 -0.571 1.00 97.31 220 GLN A CA 1
ATOM 1685 C C . GLN A 1 220 ? 12.921 12.782 -0.605 1.00 97.31 220 GLN A C 1
ATOM 1687 O O . GLN A 1 220 ? 11.782 12.795 -1.058 1.00 97.31 220 GLN A O 1
ATOM 1692 N N . TRP A 1 221 ? 13.492 13.881 -0.111 1.00 97.56 221 TRP A N 1
ATOM 1693 C CA . TRP A 1 221 ? 12.778 15.142 0.084 1.00 97.56 221 TRP A CA 1
ATOM 1694 C C . TRP A 1 221 ? 12.209 15.719 -1.218 1.00 97.56 221 TRP A C 1
ATOM 1696 O O . TRP A 1 221 ? 11.095 16.223 -1.187 1.00 97.56 221 TRP A O 1
ATOM 1706 N N . GLU A 1 222 ? 12.917 15.608 -2.351 1.00 97.44 222 GLU A N 1
ATOM 1707 C CA . GLU A 1 222 ? 12.442 16.100 -3.659 1.00 97.44 222 GLU A CA 1
ATOM 1708 C C . GLU A 1 222 ? 11.162 15.383 -4.087 1.00 97.44 222 GLU A C 1
ATOM 1710 O O . GLU A 1 222 ? 10.182 16.010 -4.485 1.00 97.44 222 GLU A O 1
ATOM 1715 N N . TYR A 1 223 ? 11.155 14.060 -3.926 1.00 97.81 223 TYR A N 1
ATOM 1716 C CA . TYR A 1 223 ? 9.992 13.222 -4.177 1.00 97.81 223 TYR A CA 1
ATOM 1717 C C . TYR A 1 223 ? 8.817 13.608 -3.268 1.00 97.81 223 TYR A C 1
ATOM 1719 O O . TYR A 1 223 ? 7.697 13.808 -3.738 1.00 97.81 223 TYR A O 1
ATOM 1727 N N . VAL A 1 224 ? 9.059 13.757 -1.961 1.00 98.00 224 VAL A N 1
ATOM 1728 C CA . VAL A 1 224 ? 8.000 14.107 -1.000 1.00 98.00 224 VAL A CA 1
ATOM 1729 C C . VAL A 1 224 ? 7.473 15.528 -1.234 1.00 98.00 224 VAL A C 1
ATOM 1731 O O . VAL A 1 224 ? 6.266 15.745 -1.139 1.00 98.00 224 VAL A O 1
ATOM 1734 N N . ALA A 1 225 ? 8.340 16.481 -1.581 1.00 97.69 225 ALA A N 1
ATOM 1735 C CA . ALA A 1 225 ? 7.938 17.834 -1.960 1.00 97.69 225 ALA A CA 1
ATOM 1736 C C . ALA A 1 225 ? 7.028 17.803 -3.193 1.00 97.69 225 ALA A C 1
ATOM 1738 O O . ALA A 1 225 ? 5.954 18.394 -3.168 1.00 97.69 225 ALA A O 1
ATOM 1739 N N . ARG A 1 226 ? 7.370 17.002 -4.212 1.00 97.56 226 ARG A N 1
ATOM 1740 C CA . ARG A 1 226 ? 6.519 16.808 -5.395 1.00 97.56 226 ARG A CA 1
ATOM 1741 C C . ARG A 1 226 ? 5.137 16.259 -5.050 1.00 97.56 226 ARG A C 1
ATOM 1743 O O . ARG A 1 226 ? 4.135 16.734 -5.573 1.00 97.56 226 ARG A O 1
ATOM 1750 N N . LEU A 1 227 ? 5.055 15.284 -4.141 1.00 97.94 227 LEU A N 1
ATOM 1751 C CA . LEU A 1 227 ? 3.763 14.791 -3.646 1.00 97.94 227 LEU A CA 1
ATOM 1752 C C . LEU A 1 227 ? 2.905 15.915 -3.051 1.00 97.94 227 LEU A C 1
ATOM 1754 O O . LEU A 1 227 ? 1.703 15.966 -3.310 1.00 97.94 227 LEU A O 1
ATOM 1758 N N . ALA A 1 228 ? 3.519 16.795 -2.260 1.00 97.38 228 ALA A N 1
ATOM 1759 C CA . ALA A 1 228 ? 2.839 17.884 -1.570 1.00 97.38 228 ALA A CA 1
ATOM 1760 C C . ALA A 1 228 ? 2.468 19.059 -2.493 1.00 97.38 228 ALA A C 1
ATOM 1762 O O . ALA A 1 228 ? 1.418 19.669 -2.297 1.00 97.38 228 ALA A O 1
ATOM 1763 N N . GLU A 1 229 ? 3.313 19.376 -3.472 1.00 96.94 229 GLU A N 1
ATOM 1764 C CA . GLU A 1 229 ? 3.187 20.562 -4.328 1.00 96.94 229 GLU A CA 1
ATOM 1765 C C . GLU A 1 229 ? 2.409 20.279 -5.620 1.00 96.94 229 GLU A C 1
ATOM 1767 O O . GLU A 1 229 ? 1.576 21.095 -6.013 1.00 96.94 229 GLU A O 1
ATOM 1772 N N . ASP A 1 230 ? 2.601 19.107 -6.234 1.00 96.62 230 ASP A N 1
ATOM 1773 C CA . ASP A 1 230 ? 2.046 18.813 -7.562 1.00 96.62 230 ASP A CA 1
ATOM 1774 C C . ASP A 1 230 ? 0.786 17.938 -7.502 1.00 96.62 230 ASP A C 1
ATOM 1776 O O . ASP A 1 230 ? -0.166 18.169 -8.247 1.00 96.62 230 ASP A O 1
ATOM 1780 N N . TYR A 1 231 ? 0.749 16.930 -6.621 1.00 96.12 231 TYR A N 1
ATOM 1781 C CA . TYR A 1 231 ? -0.306 15.897 -6.646 1.00 96.12 231 TYR A CA 1
ATOM 1782 C C . TYR A 1 231 ? -1.349 16.022 -5.533 1.00 96.12 231 TYR A C 1
ATOM 1784 O O . TYR A 1 231 ? -2.492 15.585 -5.698 1.00 96.12 231 TYR A O 1
ATOM 1792 N N . LEU A 1 232 ? -0.983 16.606 -4.391 1.00 95.38 232 LEU A N 1
ATOM 1793 C CA . LEU A 1 232 ? -1.942 16.910 -3.331 1.00 95.38 232 LEU A CA 1
ATOM 1794 C C . LEU A 1 232 ? -2.955 17.985 -3.767 1.00 95.38 232 LEU A C 1
ATOM 1796 O O . LEU A 1 232 ? -4.152 17.738 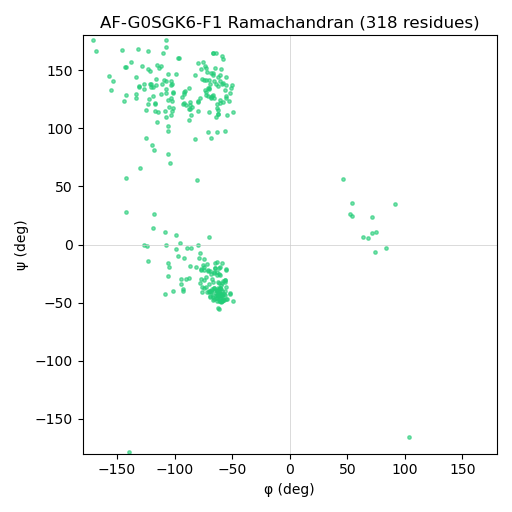-3.604 1.00 95.38 232 LEU A O 1
ATOM 1800 N N . PRO A 1 233 ? -2.558 19.133 -4.362 1.00 94.94 233 PRO A N 1
ATOM 1801 C CA . PRO A 1 233 ? -3.515 20.191 -4.703 1.00 94.94 233 PRO A CA 1
ATOM 1802 C C . PRO A 1 233 ? -4.479 19.807 -5.829 1.00 94.94 233 PRO A C 1
ATOM 1804 O O . PRO A 1 233 ? -5.586 20.335 -5.898 1.00 94.94 233 PRO A O 1
ATOM 1807 N N . THR A 1 234 ? -4.085 18.872 -6.699 1.00 92.62 234 THR A N 1
ATOM 1808 C CA . THR A 1 234 ? -4.945 18.338 -7.768 1.00 92.62 234 THR A CA 1
ATOM 1809 C C . THR A 1 234 ? -5.964 17.317 -7.255 1.00 92.62 234 THR A C 1
ATOM 1811 O O . THR A 1 234 ? -6.828 16.883 -8.016 1.00 92.62 234 THR A O 1
ATOM 1814 N N . GLY A 1 235 ? -5.873 16.911 -5.983 1.00 90.81 235 GLY A N 1
ATOM 1815 C CA . GLY A 1 235 ? -6.717 15.873 -5.389 1.00 90.81 235 GLY A CA 1
ATOM 1816 C C . GLY A 1 235 ? -6.408 14.458 -5.892 1.00 90.81 235 GLY A C 1
ATOM 1817 O O . GLY A 1 235 ? -7.176 13.536 -5.618 1.00 90.81 235 GLY A O 1
ATOM 1818 N N . GLN A 1 236 ? -5.307 14.263 -6.628 1.00 92.56 236 GLN A N 1
ATOM 1819 C CA . GLN A 1 236 ? -4.897 12.944 -7.121 1.00 92.56 236 GLN A CA 1
ATOM 1820 C C . GLN A 1 236 ? -4.251 12.093 -6.018 1.00 92.56 236 GLN A C 1
ATOM 1822 O O . GLN A 1 236 ? -4.346 10.863 -6.047 1.00 92.56 236 GLN A O 1
ATOM 1827 N N . LEU A 1 237 ? -3.598 12.731 -5.043 1.00 96.06 237 LEU A N 1
ATOM 1828 C CA . LEU A 1 237 ? -3.030 12.069 -3.872 1.00 96.06 237 LEU A CA 1
ATOM 1829 C C . LEU A 1 237 ? -4.078 11.940 -2.758 1.00 96.06 237 LEU A C 1
ATOM 1831 O O . LEU A 1 237 ? -4.526 12.940 -2.202 1.00 96.06 237 LEU A O 1
ATOM 1835 N N . SER A 1 238 ? -4.436 10.706 -2.394 1.00 96.50 238 SER A N 1
ATOM 1836 C CA . SER A 1 238 ? -5.465 10.435 -1.376 1.00 96.50 238 SER A CA 1
ATOM 1837 C C . SER A 1 238 ? -4.902 9.973 -0.031 1.00 96.50 238 SER A C 1
ATOM 1839 O O . SER A 1 238 ? -5.613 10.025 0.968 1.00 96.50 238 SER A O 1
ATOM 1841 N N . GLY A 1 239 ? -3.661 9.487 0.018 1.00 97.25 239 GLY A N 1
ATOM 1842 C CA . GLY A 1 239 ? -3.084 8.894 1.224 1.00 97.25 239 GLY A CA 1
ATOM 1843 C C . GLY A 1 239 ? -1.591 8.618 1.108 1.00 97.25 239 GLY A C 1
ATOM 1844 O O . GLY A 1 239 ? -0.998 8.783 0.041 1.00 97.25 239 GLY A O 1
ATOM 1845 N N . LEU A 1 240 ? -0.987 8.159 2.204 1.00 98.06 240 LEU A N 1
ATOM 1846 C CA . LEU A 1 240 ? 0.420 7.759 2.262 1.00 98.06 240 LEU A CA 1
ATOM 1847 C C . LEU A 1 240 ? 0.544 6.280 2.637 1.00 98.06 240 LEU A C 1
ATOM 1849 O O . LEU A 1 240 ? -0.104 5.817 3.575 1.00 98.06 240 LEU A O 1
ATOM 1853 N N . ALA A 1 241 ? 1.408 5.548 1.937 1.00 98.00 241 ALA A N 1
ATOM 1854 C CA . ALA A 1 241 ? 1.777 4.168 2.233 1.00 98.00 241 ALA A CA 1
ATOM 1855 C C . ALA A 1 241 ? 3.193 4.124 2.836 1.00 98.00 241 ALA A C 1
ATOM 1857 O O . ALA A 1 241 ? 4.187 4.177 2.114 1.00 98.00 241 ALA A O 1
ATOM 1858 N N . LEU A 1 242 ? 3.301 4.055 4.162 1.00 96.50 242 LEU A N 1
ATOM 1859 C CA . LEU A 1 242 ? 4.568 4.147 4.888 1.00 96.50 242 LEU A CA 1
ATOM 1860 C C . LEU A 1 242 ? 5.215 2.779 5.088 1.00 96.50 242 LEU A C 1
ATOM 1862 O O . LEU A 1 242 ? 4.658 1.907 5.758 1.00 96.50 242 LEU A O 1
ATOM 1866 N N . TYR A 1 243 ? 6.428 2.619 4.566 1.00 94.56 243 TYR A N 1
ATOM 1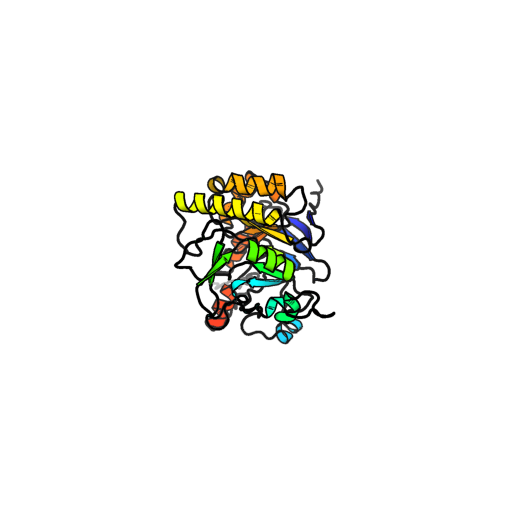867 C CA . TYR A 1 243 ? 7.250 1.428 4.797 1.00 94.56 243 TYR A CA 1
ATOM 1868 C C . TYR A 1 243 ? 8.102 1.530 6.069 1.00 94.56 243 TYR A C 1
ATOM 1870 O O . TYR A 1 243 ? 8.518 0.503 6.602 1.00 94.56 243 TYR A O 1
ATOM 1878 N N . ASP A 1 244 ? 8.306 2.745 6.581 1.00 92.19 244 ASP A N 1
ATOM 1879 C CA . ASP A 1 244 ? 8.945 3.014 7.866 1.00 92.19 244 ASP A CA 1
ATOM 1880 C C . ASP A 1 244 ? 8.256 4.196 8.560 1.00 92.19 244 ASP A C 1
ATOM 1882 O O . ASP A 1 244 ? 8.049 5.254 7.965 1.00 92.19 244 ASP A O 1
ATOM 1886 N N . MET A 1 245 ? 7.881 3.995 9.821 1.00 91.50 245 MET A N 1
ATOM 1887 C CA . MET A 1 245 ? 7.227 5.016 10.640 1.00 91.50 245 MET A CA 1
ATOM 1888 C C . MET A 1 245 ? 8.217 6.010 11.243 1.00 91.50 245 MET A C 1
ATOM 1890 O O . MET A 1 245 ? 7.805 7.107 11.615 1.00 91.50 245 MET A O 1
ATOM 1894 N N . ASP A 1 246 ? 9.503 5.667 11.327 1.00 90.75 246 ASP A N 1
ATOM 1895 C CA . ASP A 1 246 ? 10.510 6.543 11.928 1.00 90.75 246 ASP A CA 1
ATOM 1896 C C . ASP A 1 246 ? 10.817 7.769 11.035 1.00 90.75 246 ASP A C 1
ATOM 1898 O O . ASP A 1 246 ? 11.303 8.781 11.531 1.00 90.75 246 ASP A O 1
ATOM 1902 N N . VAL A 1 247 ? 10.449 7.735 9.744 1.00 92.75 247 VAL A N 1
ATOM 1903 C CA . VAL A 1 247 ? 10.563 8.871 8.799 1.00 92.75 247 VAL A CA 1
ATOM 1904 C C . VAL A 1 247 ? 9.460 9.920 9.006 1.00 92.75 247 VAL A C 1
ATOM 1906 O O . VAL A 1 247 ? 9.603 11.078 8.609 1.00 92.75 247 VAL A O 1
ATOM 1909 N N . LEU A 1 248 ? 8.339 9.535 9.623 1.00 92.62 248 LEU A N 1
ATOM 1910 C CA . LEU A 1 248 ? 7.138 10.366 9.700 1.00 92.62 248 LEU A CA 1
ATOM 1911 C C . LEU A 1 248 ? 7.337 11.702 10.448 1.00 92.62 248 LEU A C 1
ATOM 1913 O O . LEU A 1 248 ? 6.836 12.708 9.944 1.00 92.62 248 LEU A O 1
ATOM 1917 N N . PRO A 1 249 ? 8.039 11.777 11.599 1.00 92.62 249 PRO A N 1
ATOM 1918 C CA . PRO A 1 249 ? 8.245 13.047 12.299 1.00 92.62 249 PRO A CA 1
ATOM 1919 C C . PRO A 1 249 ? 8.952 14.102 11.440 1.00 92.62 249 PRO A C 1
ATOM 1921 O O . PRO A 1 249 ? 8.497 15.246 11.379 1.00 92.62 249 PRO A O 1
ATOM 1924 N N . ASP A 1 250 ? 10.011 13.711 10.727 1.00 93.94 250 ASP A N 1
ATOM 1925 C CA . ASP A 1 250 ? 10.735 14.604 9.818 1.00 93.94 250 ASP A CA 1
ATOM 1926 C C . ASP A 1 250 ? 9.842 15.009 8.643 1.00 93.94 250 ASP A C 1
ATOM 1928 O O . ASP A 1 250 ? 9.711 16.195 8.344 1.00 93.94 250 ASP A O 1
ATOM 1932 N N . LEU A 1 251 ? 9.155 14.038 8.026 1.00 94.69 251 LEU A N 1
ATOM 1933 C CA . LEU A 1 251 ? 8.233 14.291 6.917 1.00 94.69 251 LEU A CA 1
ATOM 1934 C C . LEU A 1 251 ? 7.182 15.340 7.289 1.00 94.69 251 LEU A C 1
ATOM 1936 O O . LEU A 1 251 ? 6.966 16.273 6.526 1.00 94.69 251 LEU A O 1
ATOM 1940 N N . LEU A 1 252 ? 6.550 15.223 8.458 1.00 92.88 252 LEU A N 1
ATOM 1941 C CA . LEU A 1 252 ? 5.522 16.171 8.898 1.00 92.88 252 LEU A CA 1
ATOM 1942 C C . LEU A 1 252 ? 6.094 17.526 9.319 1.00 92.88 252 LEU A C 1
ATOM 1944 O O . LEU A 1 252 ? 5.395 18.531 9.213 1.00 92.88 252 LEU A O 1
ATOM 1948 N N . SER A 1 253 ? 7.341 17.558 9.788 1.00 93.56 253 SER A N 1
ATOM 1949 C CA . SER A 1 253 ? 8.020 18.806 10.148 1.00 93.56 253 SER A CA 1
ATOM 1950 C C . SER A 1 253 ? 8.332 19.648 8.912 1.00 93.56 253 SER A C 1
ATOM 1952 O O . SER A 1 253 ? 8.163 20.865 8.942 1.00 93.56 253 SER A O 1
ATOM 1954 N N . PHE A 1 254 ? 8.760 19.009 7.819 1.00 95.19 254 PHE A N 1
ATOM 1955 C CA . PHE A 1 254 ? 9.099 19.700 6.572 1.00 95.19 254 PHE A CA 1
ATOM 1956 C C . PHE A 1 254 ? 7.918 19.840 5.602 1.00 95.19 254 PHE A C 1
ATOM 1958 O O . PHE A 1 254 ? 7.873 20.809 4.853 1.00 95.19 254 PHE A O 1
ATOM 1965 N N . GLN A 1 255 ? 6.967 18.902 5.613 1.00 95.44 255 GLN A N 1
ATOM 1966 C CA . GLN A 1 255 ? 5.803 18.863 4.717 1.00 95.44 255 GLN A CA 1
ATOM 1967 C C . GLN A 1 255 ? 4.494 18.673 5.509 1.00 95.44 255 GLN A C 1
ATOM 1969 O O . GLN A 1 255 ? 3.812 17.649 5.381 1.00 95.44 255 GLN A O 1
ATOM 1974 N N . PRO A 1 256 ? 4.099 19.657 6.343 1.00 93.88 256 PRO A N 1
ATOM 1975 C CA . PRO A 1 256 ? 2.915 19.552 7.201 1.00 93.88 256 PRO A CA 1
ATOM 1976 C C . PRO A 1 256 ? 1.596 19.450 6.419 1.00 93.88 256 PRO A C 1
ATOM 1978 O O . PRO A 1 256 ? 0.605 18.952 6.953 1.00 93.88 256 PRO A O 1
ATOM 1981 N N . THR A 1 257 ? 1.574 19.871 5.151 1.00 94.81 257 THR A N 1
ATOM 1982 C CA . THR A 1 257 ? 0.418 19.768 4.242 1.00 94.81 257 THR A CA 1
ATOM 1983 C C . THR A 1 257 ? 0.015 18.324 3.950 1.00 94.81 257 THR A C 1
ATOM 1985 O O . THR A 1 257 ? -1.158 18.064 3.705 1.00 94.81 257 THR A O 1
ATOM 1988 N N . LEU A 1 258 ? 0.950 17.371 4.046 1.00 95.06 258 LEU A N 1
ATOM 1989 C CA . LEU A 1 258 ? 0.673 15.934 3.949 1.00 95.06 258 LEU A CA 1
ATOM 1990 C C . LEU A 1 258 ? 0.101 15.358 5.252 1.00 95.06 258 LEU A C 1
ATOM 1992 O O . LEU A 1 258 ? -0.399 14.234 5.278 1.00 95.06 258 LEU A O 1
ATOM 1996 N N . GLY A 1 259 ? 0.157 16.125 6.343 1.00 92.56 259 GLY A N 1
ATOM 1997 C CA . GLY A 1 259 ? -0.335 15.750 7.660 1.00 92.56 259 GLY A CA 1
ATOM 1998 C C . GLY A 1 259 ? -1.757 15.195 7.673 1.00 92.56 259 GLY A C 1
ATOM 1999 O O . GLY A 1 259 ? -1.929 14.128 8.260 1.00 92.56 259 GLY A O 1
ATOM 2000 N N . PRO A 1 260 ? -2.752 15.835 7.036 1.00 93.19 260 PRO A N 1
ATOM 2001 C CA . PRO A 1 260 ? -4.150 15.411 7.084 1.00 93.19 260 PRO A CA 1
ATOM 2002 C C . PRO A 1 260 ? -4.423 14.061 6.411 1.00 93.19 260 PRO A C 1
ATOM 2004 O O . PRO A 1 260 ? -5.385 13.396 6.791 1.00 93.19 260 PRO A O 1
ATOM 2007 N N . LEU A 1 261 ? -3.576 13.630 5.471 1.00 96.00 261 LEU A N 1
ATOM 2008 C CA . LEU A 1 261 ? -3.760 12.388 4.721 1.00 96.00 261 LEU A CA 1
ATOM 2009 C C . LEU A 1 261 ? -3.785 11.148 5.635 1.00 96.00 261 LEU A C 1
ATOM 2011 O O . LEU A 1 261 ? -3.050 11.109 6.630 1.00 96.00 261 LEU A O 1
ATOM 2015 N N . PRO A 1 262 ? -4.585 10.119 5.295 1.00 96.56 262 PRO A N 1
ATOM 2016 C CA . PRO A 1 262 ? -4.539 8.835 5.979 1.00 96.56 262 PRO A CA 1
ATOM 2017 C C . PRO A 1 262 ? -3.210 8.123 5.732 1.00 96.56 262 PRO A C 1
ATOM 2019 O O . PRO A 1 262 ? -2.624 8.188 4.645 1.00 96.56 262 PRO A O 1
ATOM 2022 N N . ARG A 1 263 ? -2.763 7.390 6.749 1.00 96.62 263 ARG A N 1
ATOM 2023 C CA . ARG A 1 263 ? -1.467 6.705 6.770 1.00 96.62 263 ARG A CA 1
ATOM 2024 C C . ARG A 1 263 ? -1.657 5.196 6.831 1.00 96.62 263 ARG A C 1
ATOM 2026 O O . ARG A 1 263 ? -1.982 4.642 7.884 1.00 96.62 263 ARG A O 1
ATOM 2033 N N . LEU A 1 264 ? -1.421 4.535 5.701 1.00 97.38 264 LEU A N 1
ATOM 2034 C CA . LEU A 1 264 ? -1.340 3.084 5.600 1.00 97.38 264 LEU A CA 1
ATOM 2035 C C . LEU A 1 264 ? 0.082 2.626 5.918 1.00 97.38 264 LEU A C 1
ATOM 2037 O O . LEU A 1 264 ? 1.011 2.857 5.152 1.00 97.38 264 LEU A O 1
ATOM 2041 N N . VAL A 1 265 ? 0.250 1.943 7.037 1.00 95.88 265 VAL A N 1
ATOM 2042 C CA . VAL A 1 265 ? 1.519 1.375 7.466 1.00 95.88 265 VAL A CA 1
ATOM 2043 C C . VAL A 1 265 ? 1.696 -0.011 6.867 1.00 95.88 265 VAL A C 1
ATOM 2045 O O . VAL A 1 265 ? 0.917 -0.933 7.119 1.00 95.88 265 VAL A O 1
ATOM 2048 N N . LEU A 1 266 ? 2.765 -0.134 6.089 1.00 94.38 266 LEU A N 1
ATOM 2049 C CA . LEU A 1 266 ? 3.255 -1.366 5.478 1.00 94.38 266 LEU A CA 1
ATOM 2050 C C . LEU A 1 266 ? 4.542 -1.866 6.144 1.00 94.38 266 LEU A C 1
ATOM 2052 O O . LEU A 1 26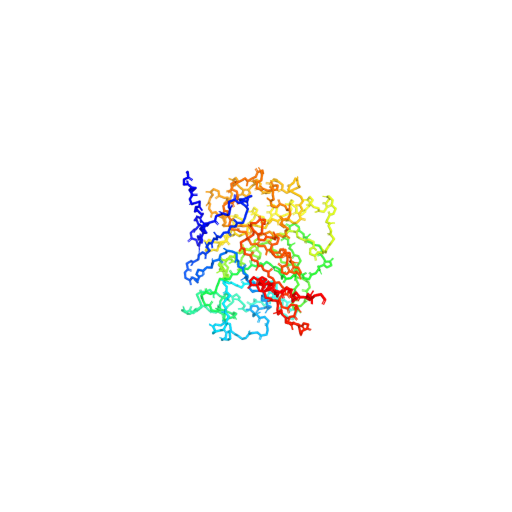6 ? 5.083 -2.893 5.745 1.00 94.38 266 LEU A O 1
ATOM 2056 N N . SER A 1 267 ? 5.049 -1.159 7.157 1.00 86.12 267 SER A N 1
ATOM 2057 C CA . SER A 1 267 ? 6.061 -1.732 8.047 1.00 86.12 267 SER A CA 1
ATOM 2058 C C . SER A 1 267 ? 5.500 -2.989 8.734 1.00 86.12 267 SER A C 1
ATOM 2060 O O . SER A 1 267 ? 4.292 -3.090 8.945 1.00 86.12 267 SER A O 1
ATOM 2062 N N . ASN A 1 268 ? 6.357 -3.953 9.081 1.00 81.75 268 ASN A N 1
ATOM 2063 C CA . ASN A 1 268 ? 5.941 -5.239 9.653 1.00 81.75 268 ASN A CA 1
ATOM 2064 C C . ASN A 1 268 ? 6.246 -5.301 11.165 1.00 81.75 268 ASN A C 1
ATOM 2066 O O . ASN A 1 268 ? 7.258 -5.903 11.549 1.00 81.75 268 ASN A O 1
ATOM 2070 N N . PRO A 1 269 ? 5.437 -4.670 12.045 1.00 88.00 269 PRO A N 1
ATOM 2071 C CA . PRO A 1 269 ? 5.639 -4.786 13.485 1.00 88.00 269 PRO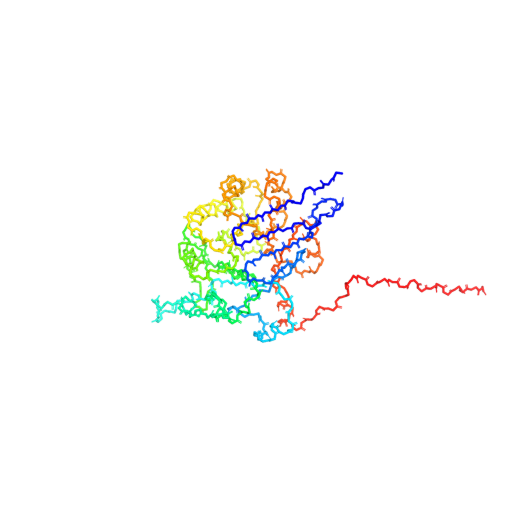 A CA 1
ATOM 2072 C C . PRO A 1 269 ? 5.477 -6.250 13.912 1.00 88.00 269 PRO A C 1
ATOM 2074 O O . PRO A 1 269 ? 4.548 -6.931 13.494 1.00 88.00 269 PRO A O 1
ATOM 2077 N N . GLN A 1 270 ? 6.374 -6.732 14.767 1.00 84.94 270 GLN A N 1
ATOM 2078 C CA . GLN A 1 270 ? 6.414 -8.125 15.227 1.00 84.94 270 GLN A CA 1
ATOM 2079 C C . GLN A 1 270 ? 5.621 -8.349 16.520 1.00 84.94 270 GLN A C 1
ATOM 2081 O O . GLN A 1 270 ? 5.425 -9.486 16.943 1.00 84.94 270 GLN A O 1
ATOM 2086 N N . THR A 1 271 ? 5.200 -7.275 17.197 1.00 89.12 271 THR A N 1
ATOM 2087 C CA . THR A 1 271 ? 4.521 -7.366 18.496 1.00 89.12 271 THR A CA 1
ATOM 2088 C C . THR A 1 271 ? 3.400 -6.333 18.644 1.00 89.12 271 THR A C 1
ATOM 2090 O O . THR A 1 271 ? 3.504 -5.228 18.098 1.00 89.12 271 THR A O 1
ATOM 2093 N N . PRO A 1 272 ? 2.369 -6.613 19.467 1.00 91.25 272 PRO A N 1
ATOM 2094 C CA . PRO A 1 272 ? 1.348 -5.624 19.819 1.00 91.25 272 PRO A CA 1
ATOM 2095 C C . PRO A 1 272 ? 1.917 -4.333 20.434 1.00 91.25 272 PRO A C 1
ATOM 2097 O O . PRO A 1 272 ? 1.366 -3.257 20.232 1.00 91.25 272 PRO A O 1
ATOM 2100 N N . HIS A 1 273 ? 3.045 -4.399 21.149 1.00 91.56 273 HIS A N 1
ATOM 2101 C CA . HIS A 1 273 ? 3.698 -3.205 21.697 1.00 91.56 273 HIS A CA 1
ATOM 2102 C C . HIS A 1 273 ? 4.289 -2.303 20.608 1.00 91.56 273 HIS A C 1
ATOM 2104 O O . HIS A 1 273 ? 4.156 -1.083 20.687 1.00 91.56 273 HIS A O 1
ATOM 2110 N N . GLN A 1 274 ? 4.898 -2.886 19.572 1.00 91.62 274 GLN A N 1
ATOM 2111 C CA . GLN A 1 274 ? 5.369 -2.125 18.412 1.00 91.62 274 GLN A CA 1
ATOM 2112 C C . GLN A 1 274 ? 4.200 -1.515 17.631 1.00 91.62 274 GLN A C 1
ATOM 2114 O O . GLN A 1 274 ? 4.299 -0.368 17.204 1.00 91.62 274 GLN A O 1
ATOM 2119 N N . LEU A 1 275 ? 3.076 -2.230 17.518 1.00 92.56 275 LEU A N 1
ATOM 2120 C CA . LEU A 1 275 ? 1.842 -1.687 16.947 1.00 92.56 275 LEU A CA 1
ATOM 2121 C C . LEU A 1 275 ? 1.353 -0.457 17.733 1.00 92.56 275 LEU A C 1
ATOM 2123 O O . LEU A 1 275 ? 1.121 0.594 17.144 1.00 92.56 275 LEU A O 1
ATOM 2127 N N . LEU A 1 276 ? 1.276 -0.545 19.066 1.00 92.06 276 LEU A N 1
ATOM 2128 C CA . LEU A 1 276 ? 0.900 0.592 19.919 1.00 92.06 276 LEU A CA 1
ATOM 2129 C C . LEU A 1 276 ? 1.876 1.771 19.791 1.00 92.06 276 LEU A C 1
ATOM 2131 O O . LEU A 1 276 ? 1.433 2.918 19.763 1.00 92.06 276 LEU A O 1
ATOM 2135 N N . ARG A 1 277 ? 3.186 1.509 19.652 1.00 91.88 277 ARG A N 1
ATOM 2136 C CA . ARG A 1 277 ? 4.178 2.554 19.343 1.00 91.88 277 ARG A CA 1
ATOM 2137 C C . ARG A 1 277 ? 3.834 3.250 18.026 1.00 91.88 277 ARG A C 1
ATOM 2139 O O . ARG A 1 277 ? 3.791 4.473 17.990 1.00 91.88 277 ARG A O 1
ATOM 2146 N N . GLN A 1 278 ? 3.556 2.511 16.957 1.00 92.88 278 GLN A N 1
ATOM 2147 C CA . GLN A 1 278 ? 3.222 3.114 15.661 1.00 92.88 278 GLN A CA 1
ATOM 2148 C C . GLN A 1 278 ? 1.899 3.895 15.697 1.00 92.88 278 GLN A C 1
ATOM 2150 O O . GLN A 1 278 ? 1.831 4.987 15.137 1.00 92.88 278 GLN A O 1
ATOM 2155 N N . ILE A 1 279 ? 0.885 3.408 16.423 1.00 93.19 279 ILE A N 1
ATOM 2156 C CA . ILE A 1 279 ? -0.349 4.172 16.684 1.00 93.19 279 ILE A CA 1
ATOM 2157 C C . ILE A 1 279 ? -0.009 5.482 17.401 1.00 93.19 279 ILE A C 1
ATOM 2159 O O . ILE A 1 279 ? -0.504 6.537 17.010 1.00 93.19 279 ILE A O 1
ATOM 2163 N N . SER A 1 280 ? 0.886 5.438 18.396 1.00 91.00 280 SER A N 1
ATOM 2164 C CA . SER A 1 280 ? 1.345 6.630 19.121 1.00 91.00 280 SER A CA 1
ATOM 2165 C C . SER A 1 280 ? 2.046 7.665 18.236 1.00 91.00 280 SER A C 1
ATOM 2167 O O . SER A 1 280 ? 1.988 8.851 18.533 1.00 91.00 280 SER A O 1
ATOM 2169 N N . LEU A 1 281 ? 2.630 7.241 17.111 1.00 90.94 281 LEU A N 1
ATOM 2170 C CA . LEU A 1 281 ? 3.228 8.114 16.093 1.00 90.94 281 LEU A CA 1
ATOM 2171 C C . LEU A 1 281 ? 2.209 8.628 15.057 1.00 90.94 281 LEU A C 1
ATOM 2173 O O . LEU A 1 281 ? 2.555 9.428 14.191 1.00 90.94 281 LEU A O 1
ATOM 2177 N N . GLY A 1 282 ? 0.949 8.201 15.151 1.00 92.19 282 GLY A N 1
ATOM 2178 C CA . GLY A 1 282 ? -0.137 8.659 14.290 1.00 92.19 282 GLY A CA 1
ATOM 2179 C C . GLY A 1 282 ? -0.354 7.825 13.041 1.00 92.19 282 GLY A C 1
ATOM 2180 O O . GLY A 1 282 ? -0.657 8.391 11.998 1.00 92.19 282 GLY A O 1
ATOM 2181 N N . ALA A 1 283 ? -0.154 6.514 13.119 1.00 94.00 283 ALA A N 1
ATOM 2182 C CA . ALA A 1 283 ? -0.575 5.580 12.081 1.00 94.00 283 ALA A CA 1
ATOM 2183 C C . ALA A 1 283 ? -2.092 5.310 12.125 1.00 94.00 283 ALA A C 1
ATOM 2185 O O . ALA A 1 283 ? -2.660 5.166 13.209 1.00 94.00 283 ALA A O 1
ATOM 2186 N N . ASP A 1 284 ? -2.720 5.182 10.950 1.00 95.56 284 ASP A N 1
ATOM 2187 C CA . ASP A 1 284 ? -4.177 5.030 10.810 1.00 95.56 284 ASP A CA 1
ATOM 2188 C C . ASP A 1 284 ? -4.597 3.617 10.376 1.00 95.56 284 ASP A C 1
ATOM 2190 O O . ASP A 1 284 ? -5.573 3.059 10.873 1.00 95.56 284 ASP A O 1
ATOM 2194 N N . VAL A 1 285 ? -3.890 3.010 9.428 1.00 96.00 285 VAL A N 1
ATOM 2195 C CA . VAL A 1 285 ? -4.255 1.696 8.880 1.00 96.00 285 VAL A CA 1
ATOM 2196 C C . VAL A 1 285 ? -3.029 0.802 8.881 1.00 96.00 285 VAL A C 1
ATOM 2198 O O . VAL A 1 285 ? -1.958 1.238 8.482 1.00 96.00 285 VAL A O 1
ATOM 2201 N N . PHE A 1 286 ? -3.174 -0.451 9.303 1.00 95.25 286 PHE A N 1
ATOM 2202 C CA . PHE A 1 286 ? -2.065 -1.394 9.421 1.00 95.25 286 PHE A CA 1
ATOM 2203 C C . PHE A 1 286 ? -2.292 -2.640 8.583 1.00 95.25 286 PHE A C 1
ATOM 2205 O O . PHE A 1 286 ? -3.271 -3.360 8.783 1.00 95.25 286 PHE A O 1
ATOM 2212 N N . ALA A 1 287 ? -1.337 -2.958 7.719 1.00 93.12 287 ALA A N 1
ATOM 2213 C CA . ALA A 1 287 ? -1.220 -4.298 7.169 1.00 93.12 287 ALA A CA 1
ATOM 2214 C C . ALA A 1 287 ? -0.354 -5.143 8.116 1.00 93.12 287 ALA A C 1
ATOM 2216 O O . ALA A 1 287 ? 0.815 -4.828 8.322 1.00 93.12 287 ALA A O 1
ATOM 2217 N N . LEU A 1 288 ? -0.919 -6.202 8.713 1.00 90.50 288 LEU A N 1
ATOM 2218 C CA . LEU A 1 288 ? -0.240 -6.998 9.752 1.00 90.50 288 LEU A CA 1
ATOM 2219 C C . LEU A 1 288 ? -0.024 -8.461 9.323 1.00 90.50 288 LEU A C 1
ATOM 2221 O O . LEU A 1 288 ? -0.784 -9.340 9.740 1.00 90.50 288 LEU A O 1
ATOM 2225 N N . PRO A 1 289 ? 1.020 -8.759 8.525 1.00 90.31 289 PRO A N 1
ATOM 2226 C CA . PRO A 1 289 ? 1.342 -10.129 8.126 1.00 90.31 289 PRO A CA 1
ATOM 2227 C C . PRO A 1 289 ? 1.598 -11.074 9.307 1.00 90.31 289 PRO A C 1
ATOM 2229 O O . PRO A 1 289 ? 1.280 -12.258 9.215 1.00 90.31 289 PRO A O 1
ATOM 2232 N N . PHE A 1 290 ? 2.132 -10.566 10.427 1.00 88.56 290 PHE A N 1
ATOM 2233 C CA . PHE A 1 290 ? 2.504 -11.402 11.574 1.00 88.56 290 PHE A CA 1
ATOM 2234 C C . PHE A 1 290 ? 1.315 -12.172 12.176 1.00 88.56 290 PHE A C 1
ATOM 2236 O O . PHE A 1 290 ? 1.514 -13.239 12.749 1.00 88.56 290 PHE A O 1
ATOM 2243 N N . VAL A 1 291 ? 0.078 -11.679 12.025 1.00 90.00 291 VAL A N 1
ATOM 2244 C CA . VAL A 1 291 ? -1.134 -12.386 12.483 1.00 90.00 291 VAL A CA 1
ATOM 2245 C C . VAL A 1 291 ? -1.295 -13.718 11.741 1.00 90.00 291 VAL A C 1
ATOM 2247 O O . VAL A 1 291 ? -1.598 -14.745 12.356 1.00 90.00 291 VAL A O 1
ATOM 2250 N N . ASN A 1 292 ? -1.015 -13.719 10.435 1.00 90.00 292 ASN A N 1
ATOM 2251 C CA . ASN A 1 292 ? -1.014 -14.931 9.621 1.00 90.00 292 ASN A CA 1
ATOM 2252 C C . ASN A 1 292 ? 0.169 -15.828 10.008 1.00 90.00 292 ASN A C 1
ATOM 2254 O O . ASN A 1 292 ? -0.028 -17.015 10.235 1.00 90.00 292 ASN A O 1
ATOM 2258 N N . THR A 1 293 ? 1.367 -15.256 10.191 1.00 90.75 293 THR A N 1
ATOM 2259 C CA . THR A 1 293 ? 2.563 -16.008 10.616 1.00 90.75 293 THR A CA 1
ATOM 2260 C C . THR A 1 293 ? 2.362 -16.740 11.943 1.00 90.75 293 THR A C 1
ATOM 2262 O O . THR A 1 293 ? 2.763 -17.894 12.073 1.00 90.75 293 THR A O 1
ATOM 2265 N N . LEU A 1 294 ? 1.735 -16.096 12.933 1.00 92.25 294 LEU A N 1
ATOM 2266 C CA . LEU A 1 294 ? 1.424 -16.732 14.214 1.00 92.25 294 LEU A CA 1
ATOM 2267 C C . LEU A 1 294 ? 0.446 -17.895 14.032 1.00 92.25 294 LEU A C 1
ATOM 2269 O O . LEU A 1 294 ? 0.671 -18.966 14.588 1.00 92.25 294 LEU A O 1
ATOM 2273 N N . SER A 1 295 ? -0.588 -17.704 13.212 1.00 92.00 295 SER A N 1
ATOM 2274 C CA . SER A 1 295 ? -1.572 -18.750 12.917 1.00 92.00 295 SER A CA 1
ATOM 2275 C C . SER A 1 295 ? -0.932 -19.946 12.201 1.00 92.00 295 SER A C 1
ATOM 2277 O O . SER A 1 295 ? -1.162 -21.085 12.600 1.00 92.00 295 SER A O 1
ATOM 2279 N N . ASP A 1 296 ? -0.067 -19.698 11.211 1.00 92.25 296 ASP A N 1
ATOM 2280 C CA . ASP A 1 296 ? 0.708 -20.731 10.504 1.00 92.25 296 ASP A CA 1
ATOM 2281 C C . ASP A 1 296 ? 1.645 -21.501 11.446 1.00 92.25 296 ASP A C 1
ATOM 2283 O O . ASP A 1 296 ? 1.869 -22.698 11.273 1.00 92.25 296 ASP A O 1
ATOM 2287 N N . ALA A 1 297 ? 2.168 -20.826 12.473 1.00 94.31 297 ALA A N 1
ATOM 2288 C CA . ALA A 1 297 ? 2.985 -21.432 13.520 1.00 94.31 297 ALA A CA 1
ATOM 2289 C C . ALA A 1 297 ? 2.163 -22.169 14.599 1.00 94.31 297 ALA A C 1
ATOM 2291 O O . ALA A 1 297 ? 2.745 -22.708 15.542 1.00 94.31 297 ALA A O 1
ATOM 2292 N N . GLY A 1 298 ? 0.828 -22.191 14.500 1.00 94.62 298 GLY A N 1
ATOM 2293 C CA . GLY A 1 298 ? -0.053 -22.797 15.503 1.00 94.62 298 GLY A CA 1
ATOM 2294 C C . GLY A 1 298 ? -0.139 -22.007 16.814 1.00 94.62 298 GLY A C 1
ATOM 2295 O O . GLY A 1 298 ? -0.441 -22.578 17.861 1.00 94.62 298 GLY A O 1
ATOM 2296 N N . LEU A 1 299 ? 0.147 -20.702 16.777 1.00 94.44 299 LEU A N 1
ATOM 2297 C CA . LEU A 1 299 ? 0.132 -19.807 17.932 1.00 94.44 299 LEU A CA 1
ATOM 2298 C C . LEU A 1 299 ? -1.130 -18.937 17.939 1.00 94.44 299 LEU A C 1
ATOM 2300 O O . LEU A 1 299 ? -1.550 -18.408 16.912 1.00 94.44 299 LEU A O 1
ATOM 2304 N N . ALA A 1 300 ? -1.695 -18.729 19.128 1.00 92.75 300 ALA A N 1
ATOM 2305 C CA . ALA A 1 300 ? -2.836 -17.846 19.348 1.00 92.75 300 ALA A CA 1
ATOM 2306 C C . ALA A 1 300 ? -2.452 -16.673 20.260 1.00 92.75 300 ALA A C 1
ATOM 2308 O O . ALA A 1 300 ? -1.778 -16.849 21.276 1.00 92.75 300 ALA A O 1
ATOM 2309 N N . LEU A 1 301 ? -2.909 -15.466 19.918 1.00 90.25 301 LEU A N 1
ATOM 2310 C CA . LEU A 1 301 ? -2.761 -14.283 20.767 1.00 90.25 301 LEU A CA 1
ATOM 2311 C C . LEU A 1 301 ? -3.835 -14.300 21.861 1.00 90.25 301 LEU A C 1
ATOM 2313 O O . LEU A 1 301 ? -5.020 -14.178 21.569 1.00 90.25 301 LEU A O 1
ATOM 2317 N N . THR A 1 302 ? -3.422 -14.423 23.123 1.00 92.69 302 THR A N 1
ATOM 2318 C CA . THR A 1 302 ? -4.334 -14.529 24.282 1.00 92.69 302 THR A CA 1
ATOM 2319 C C . THR A 1 302 ? -4.176 -13.386 25.287 1.00 92.69 302 THR A C 1
ATOM 2321 O O . THR A 1 302 ? -4.619 -13.491 26.431 1.00 92.69 302 THR A O 1
ATOM 2324 N N . PHE A 1 303 ? -3.497 -12.303 24.904 1.00 89.00 303 PHE A N 1
ATOM 2325 C CA . PHE A 1 303 ? -3.287 -11.171 25.802 1.00 89.00 303 PHE A CA 1
ATOM 2326 C C . PHE A 1 303 ? -4.608 -10.444 26.089 1.00 89.00 303 PHE A C 1
ATOM 2328 O O . PHE A 1 303 ? -5.488 -10.349 25.237 1.00 89.00 303 PHE A O 1
ATOM 2335 N N . ALA A 1 304 ? -4.731 -9.895 27.295 1.00 88.12 304 ALA A N 1
ATOM 2336 C CA . ALA A 1 304 ? -5.865 -9.063 27.675 1.00 88.12 304 ALA A CA 1
ATOM 2337 C C . ALA A 1 304 ? -5.567 -7.586 27.378 1.00 88.12 304 ALA A C 1
ATOM 2339 O O . ALA A 1 304 ? -4.507 -7.074 27.752 1.00 88.12 304 ALA A O 1
ATOM 2340 N N . PHE A 1 305 ? -6.512 -6.903 26.729 1.00 85.12 305 PHE A N 1
ATOM 2341 C CA . PHE A 1 305 ? -6.442 -5.471 26.458 1.00 85.12 305 PHE A CA 1
ATOM 2342 C C . PHE A 1 305 ? -7.778 -4.783 26.799 1.00 85.12 305 PHE A C 1
ATOM 2344 O O . PHE A 1 305 ? -8.817 -5.240 26.322 1.00 85.12 305 PHE A O 1
ATOM 2351 N N . PRO A 1 306 ? -7.775 -3.685 27.582 1.00 84.06 306 PRO A N 1
ATOM 2352 C CA . PRO A 1 306 ? -6.627 -3.131 28.306 1.00 84.06 306 PRO A CA 1
ATOM 2353 C C . PRO A 1 306 ? -6.107 -4.102 29.383 1.00 84.06 306 PRO A C 1
ATOM 2355 O O . PRO A 1 306 ? -6.779 -5.071 29.737 1.00 84.06 306 PRO A O 1
ATOM 2358 N N . ARG A 1 307 ? -4.889 -3.862 29.892 1.00 81.56 307 ARG A N 1
ATOM 2359 C CA . ARG A 1 307 ? -4.294 -4.696 30.952 1.00 81.56 307 ARG A CA 1
ATOM 2360 C C . ARG A 1 307 ? -5.285 -4.813 32.127 1.00 81.56 307 ARG A C 1
ATOM 2362 O O . ARG A 1 307 ? -5.745 -3.771 32.599 1.00 81.56 307 ARG A O 1
ATOM 2369 N N . PRO A 1 308 ? -5.581 -6.026 32.633 1.00 83.31 308 PRO A N 1
ATOM 2370 C CA . PRO A 1 308 ? -6.457 -6.194 33.786 1.00 83.31 308 PRO A CA 1
ATOM 2371 C C . PRO A 1 308 ? -5.935 -5.385 34.974 1.00 83.31 308 PRO A C 1
ATOM 2373 O O . PRO A 1 308 ? -4.738 -5.428 35.279 1.00 83.31 308 PRO A O 1
ATOM 2376 N N . GLN A 1 309 ? -6.816 -4.641 35.641 1.00 80.50 309 GLN A N 1
ATOM 2377 C CA . GLN A 1 309 ? -6.458 -3.930 36.865 1.00 80.50 309 GLN A CA 1
ATOM 2378 C C . GLN A 1 309 ? -6.072 -4.970 37.923 1.00 80.50 309 GLN A C 1
ATOM 2380 O O . GLN A 1 309 ? -6.872 -5.847 38.250 1.00 80.50 309 GLN A O 1
ATOM 2385 N N . GLN A 1 310 ? -4.840 -4.909 38.439 1.00 72.56 310 GLN A N 1
ATOM 2386 C CA . GLN A 1 310 ? -4.454 -5.735 39.581 1.00 72.56 310 GLN A CA 1
ATOM 2387 C C . GLN A 1 310 ? -5.334 -5.322 40.762 1.00 72.56 310 GLN A C 1
ATOM 2389 O O . GLN A 1 310 ? -5.220 -4.204 41.260 1.00 72.56 310 GLN A O 1
ATOM 2394 N N . GLN A 1 311 ? -6.229 -6.206 41.202 1.00 60.75 311 GLN A N 1
ATOM 2395 C CA . GLN A 1 311 ? -6.895 -6.022 42.483 1.00 60.75 311 GLN A CA 1
ATOM 2396 C C . GLN A 1 311 ? -5.811 -6.088 43.557 1.00 60.75 311 GLN A C 1
ATOM 2398 O O . GLN A 1 311 ? -5.230 -7.149 43.794 1.00 60.75 311 GLN A O 1
ATOM 2403 N N . ASN A 1 312 ? -5.510 -4.945 44.178 1.00 54.12 312 ASN A N 1
ATOM 2404 C CA . ASN A 1 312 ? -4.724 -4.895 45.402 1.00 54.12 312 ASN A CA 1
ATOM 2405 C C . ASN A 1 312 ? -5.438 -5.774 46.429 1.00 54.12 312 ASN A C 1
ATOM 2407 O O . ASN A 1 312 ? -6.415 -5.354 47.047 1.00 54.12 312 ASN A O 1
ATOM 2411 N N . SER A 1 313 ? -4.978 -7.014 46.580 1.00 50.22 313 SER A N 1
ATOM 2412 C CA . SER A 1 313 ? -5.407 -7.855 47.687 1.00 50.22 313 SER A CA 1
ATOM 2413 C C . SER A 1 313 ? -4.982 -7.130 48.966 1.00 50.22 313 SER A C 1
ATOM 2415 O O . SER A 1 313 ? -3.803 -6.768 49.069 1.00 50.22 313 SER A O 1
ATOM 2417 N N . PRO A 1 314 ? -5.893 -6.842 49.911 1.00 51.03 314 PRO A N 1
ATOM 2418 C CA . PRO A 1 314 ? -5.499 -6.222 51.164 1.00 51.03 314 PRO A CA 1
ATOM 2419 C C . PRO A 1 314 ? -4.468 -7.139 51.819 1.00 51.03 314 PRO A C 1
ATOM 2421 O O . PRO A 1 314 ? -4.727 -8.327 52.017 1.00 51.03 314 PRO A O 1
ATOM 2424 N N . ARG A 1 315 ? -3.271 -6.601 52.099 1.00 48.09 315 ARG A N 1
ATOM 2425 C CA . ARG A 1 315 ? -2.274 -7.281 52.932 1.00 48.09 315 ARG A CA 1
ATOM 2426 C C . ARG A 1 315 ? -3.003 -7.730 54.189 1.00 48.09 315 ARG A C 1
ATOM 2428 O O . ARG A 1 315 ? -3.458 -6.880 54.952 1.00 48.09 315 ARG A O 1
ATOM 2435 N N . ALA A 1 316 ? -3.126 -9.041 54.378 1.00 50.78 316 ALA A N 1
ATOM 2436 C CA . ALA A 1 316 ? -3.533 -9.590 55.654 1.00 50.78 316 ALA A CA 1
ATOM 2437 C C . ALA A 1 316 ? -2.566 -9.021 56.695 1.00 50.78 316 ALA A C 1
ATOM 2439 O O . ALA A 1 316 ? -1.363 -9.285 56.654 1.00 50.78 316 ALA A O 1
ATOM 2440 N N . SER A 1 317 ? -3.084 -8.153 57.557 1.00 48.16 317 SER A N 1
ATOM 2441 C CA . SER A 1 317 ? -2.385 -7.658 58.727 1.00 48.16 317 SER A CA 1
ATOM 2442 C C . SER A 1 317 ? -2.134 -8.853 59.638 1.00 48.16 317 SER A C 1
ATOM 2444 O O . SER A 1 317 ? -3.023 -9.272 60.379 1.00 48.16 317 SER A O 1
ATOM 2446 N N . SER A 1 318 ? -0.943 -9.437 59.553 1.00 52.25 318 SER A N 1
ATOM 2447 C CA . SER A 1 318 ? -0.411 -10.252 60.635 1.00 52.25 318 SER A CA 1
ATOM 2448 C C . SER A 1 318 ? -0.059 -9.295 61.774 1.00 52.25 318 SER A C 1
ATOM 2450 O O . SER A 1 318 ? 0.978 -8.632 61.737 1.00 52.25 318 SER A O 1
ATOM 2452 N N . SER A 1 319 ? -0.975 -9.168 62.727 1.00 42.66 319 SER A N 1
ATOM 2453 C CA . SER A 1 319 ? -0.741 -8.532 64.023 1.00 42.66 319 SER A CA 1
ATOM 2454 C C . SER A 1 319 ? -0.424 -9.617 65.062 1.00 42.66 319 SER A C 1
ATOM 2456 O O . SER A 1 319 ? -0.876 -10.751 64.896 1.00 42.66 319 SER A O 1
ATOM 2458 N N . PRO A 1 320 ? 0.198 -9.211 66.175 1.00 51.28 320 PRO A N 1
ATOM 2459 C CA . PRO A 1 320 ? 1.587 -9.455 66.560 1.00 51.28 320 PRO A CA 1
ATOM 2460 C C . PRO A 1 320 ? 1.882 -10.863 67.103 1.00 51.28 320 PRO A C 1
ATOM 2462 O O . PRO A 1 320 ? 0.969 -11.509 67.661 1.00 51.28 320 PRO A O 1
#

Foldseek 3Di:
DDDPFDWQDFPFKTKTFPDADPPPRQFTWIWIDGVQAAIDTWPFEAAEDQLLHRPPDDQVCCVPPNDHQAYEDAVQAFQDQDPVHNPDDTVLLVADADPQRNFSSCRVSVHGSRHAYEYENAGQLGDADPDAADLFWHWYQYPRGTDTDGLVNVQVVCLSGVGQEYEHDFRARSDPDDDDLVSLLVRLVSLLSSVVVCLVRPRSNYAYAYEDYPDACVSNVVSLVCCQPPCSVVSNHQAHEYQDLVNVVVSCVVRVSNVSHAYEYSHEDQDVVVVVVSSVNRHIYYHHCNVVVCVVVVHDDDDDPPHDDPDPDPPPPPDD

Organism: Chaetomiu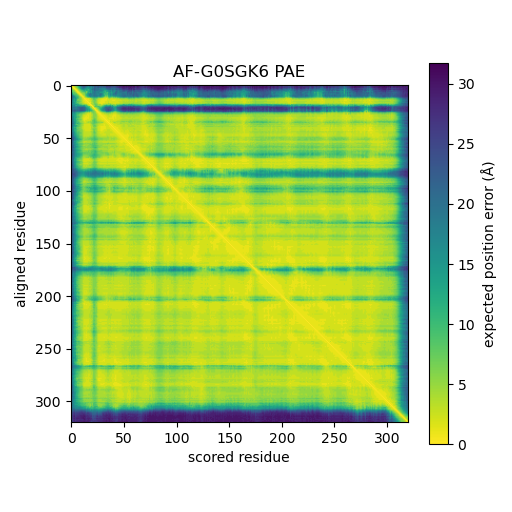m thermophilum (strain DSM 1495 / CBS 144.50 / IMI 039719) (NCBI:txid759272)